Protein AF-A0AAN8YVE9-F1 (afdb_monomer_lite)

Foldseek 3Di:
DDDWPKWKWKWKDDPVDTPGIDIATPPDDDDDDQDDDPPDQSWMKMWIDIPLFFTDIDRQDGCVPPVVFADPSDWDWDQDQQGIFTQGPNDTHGDDGSPPVGPPPQDAPHKDKDADDDPVVDQDWDWDWDDDPSPFIDIDRQDTCVPCVQQADPSIWIWHQHPFAIWTRGPPDTHGDDGTDD

Structure (mmCIF, N/CA/C/O backbone):
data_AF-A0AAN8YVE9-F1
#
_entry.id   AF-A0AAN8YVE9-F1
#
loop_
_atom_site.group_PDB
_atom_site.id
_atom_site.type_symbol
_atom_site.label_atom_id
_atom_site.label_alt_id
_atom_site.label_comp_id
_atom_site.label_asym_id
_atom_site.label_entity_id
_atom_site.label_seq_id
_atom_site.pdbx_PDB_ins_code
_atom_site.Cartn_x
_atom_site.Cartn_y
_atom_site.Cartn_z
_atom_site.occupancy
_atom_site.B_iso_or_equiv
_atom_site.auth_seq_id
_atom_site.auth_comp_id
_atom_site.auth_asym_id
_atom_site.auth_atom_id
_atom_site.pdbx_PDB_model_num
ATOM 1 N N . MET A 1 1 ? -26.296 -0.123 11.808 1.00 34.31 1 MET A N 1
ATOM 2 C CA . MET A 1 1 ? -25.570 -0.237 13.091 1.00 34.31 1 MET A CA 1
ATOM 3 C C . MET A 1 1 ? -24.686 -1.473 13.010 1.00 34.31 1 MET A C 1
ATOM 5 O O . MET A 1 1 ? -25.220 -2.566 12.862 1.00 34.31 1 MET A O 1
ATOM 9 N N . GLY A 1 2 ? -23.361 -1.296 12.957 1.00 45.19 2 GLY A N 1
ATOM 10 C CA . GLY A 1 2 ? -22.403 -2.410 12.988 1.00 45.19 2 GLY A CA 1
ATOM 11 C C . GLY A 1 2 ? -22.340 -3.052 14.382 1.00 45.19 2 GLY A C 1
ATOM 12 O O . GLY A 1 2 ? -22.817 -2.438 15.337 1.00 45.19 2 GLY A O 1
ATOM 13 N N . PRO A 1 3 ? -21.806 -4.277 14.526 1.00 46.66 3 PRO A N 1
ATOM 14 C CA . PRO A 1 3 ? -21.728 -4.949 15.815 1.00 46.66 3 PRO A CA 1
ATOM 15 C C . PRO A 1 3 ? -20.802 -4.152 16.739 1.00 46.66 3 PRO A C 1
ATOM 17 O O . PRO A 1 3 ? -19.683 -3.807 16.358 1.00 46.66 3 PRO A O 1
ATOM 20 N N . LEU A 1 4 ? -21.275 -3.855 17.946 1.00 48.72 4 LEU A N 1
ATOM 21 C CA . LEU A 1 4 ? -20.457 -3.278 19.009 1.00 48.72 4 LEU A CA 1
ATOM 22 C C . LEU A 1 4 ? -19.338 -4.277 19.354 1.00 48.72 4 LEU A C 1
ATOM 24 O O . LEU A 1 4 ? -19.630 -5.442 19.616 1.00 48.72 4 LEU A O 1
ATOM 28 N N . GLY A 1 5 ? -18.078 -3.831 19.333 1.00 58.25 5 GLY A N 1
ATOM 29 C CA . GLY A 1 5 ? -16.926 -4.630 19.782 1.00 58.25 5 GLY A CA 1
ATOM 30 C C . GLY A 1 5 ? -15.963 -5.128 18.701 1.00 58.25 5 GLY A C 1
ATOM 31 O O . GLY A 1 5 ? -15.082 -5.919 19.017 1.00 58.25 5 GLY A O 1
ATOM 32 N N . VAL A 1 6 ? -16.090 -4.690 17.443 1.00 70.62 6 VAL A N 1
ATOM 33 C CA . VAL A 1 6 ? -15.031 -4.928 16.446 1.00 70.62 6 VAL A CA 1
ATOM 34 C C . VAL A 1 6 ? -13.974 -3.827 16.563 1.00 70.62 6 VAL A C 1
ATOM 36 O O . VAL A 1 6 ? -14.299 -2.641 16.454 1.00 70.62 6 VAL A O 1
ATOM 39 N N . GLU A 1 7 ? -12.728 -4.236 16.791 1.00 81.38 7 GLU A N 1
ATOM 40 C CA . GLU A 1 7 ? -11.564 -3.359 16.922 1.00 81.38 7 GLU A CA 1
ATOM 41 C C . GLU A 1 7 ? -10.756 -3.333 15.622 1.00 81.38 7 GLU A C 1
ATOM 43 O O . GLU A 1 7 ? -10.435 -4.382 15.049 1.00 81.38 7 GLU A O 1
ATOM 48 N N . LEU A 1 8 ? -10.409 -2.125 15.185 1.00 80.75 8 LEU A N 1
ATOM 49 C CA . LEU A 1 8 ? -9.471 -1.877 14.104 1.00 80.75 8 LEU A CA 1
ATOM 50 C C . LEU A 1 8 ? -8.161 -1.368 14.702 1.00 80.75 8 LEU A C 1
ATOM 52 O O . LEU A 1 8 ? -8.105 -0.266 15.248 1.00 80.75 8 LEU A O 1
ATOM 56 N N . ASN A 1 9 ? -7.108 -2.167 14.581 1.00 83.69 9 ASN A N 1
ATOM 57 C CA . ASN A 1 9 ? -5.752 -1.712 14.850 1.00 83.69 9 ASN A CA 1
ATOM 58 C C . ASN A 1 9 ? -5.291 -0.892 13.652 1.00 83.69 9 ASN A C 1
ATOM 60 O O . ASN A 1 9 ? -5.450 -1.340 12.519 1.00 83.69 9 ASN A O 1
ATOM 64 N N . VAL A 1 10 ? -4.739 0.290 13.891 1.00 86.94 10 VAL A N 1
ATOM 65 C CA . VAL A 1 10 ? -4.254 1.189 12.845 1.00 86.94 10 VAL A CA 1
ATOM 66 C C . VAL A 1 10 ? -2.895 1.729 13.247 1.00 86.94 10 VAL A C 1
ATOM 68 O O . VAL A 1 10 ? -2.747 2.279 14.333 1.00 86.94 10 VAL A O 1
ATOM 71 N N . HIS A 1 11 ? -1.908 1.629 12.363 1.00 88.94 11 HIS A N 1
ATOM 72 C CA . HIS A 1 11 ? -0.609 2.271 12.540 1.00 88.94 11 HIS A CA 1
ATOM 73 C C . HIS A 1 11 ? -0.292 3.134 11.324 1.00 88.94 11 HIS A C 1
ATOM 75 O O . HIS A 1 11 ? 0.073 2.630 10.267 1.00 88.94 11 HIS A O 1
ATOM 81 N N . CYS A 1 12 ? -0.450 4.447 11.485 1.00 86.62 12 CYS A N 1
ATOM 82 C CA . CYS A 1 12 ? -0.297 5.423 10.411 1.00 86.62 12 CYS A CA 1
ATOM 83 C C . CYS A 1 12 ? 1.042 6.157 10.469 1.00 86.62 12 CYS A C 1
ATOM 85 O O . CYS A 1 12 ? 1.468 6.616 11.533 1.00 86.62 12 CYS A O 1
ATOM 87 N N . ARG A 1 13 ? 1.677 6.311 9.306 1.00 88.25 13 ARG A N 1
ATOM 88 C CA . ARG A 1 13 ? 3.023 6.860 9.148 1.00 88.25 13 ARG A CA 1
ATOM 89 C C . ARG A 1 13 ? 3.151 7.670 7.857 1.00 88.25 13 ARG A C 1
ATOM 91 O O . ARG A 1 13 ? 2.366 7.529 6.926 1.00 88.25 13 ARG A O 1
ATOM 98 N N . 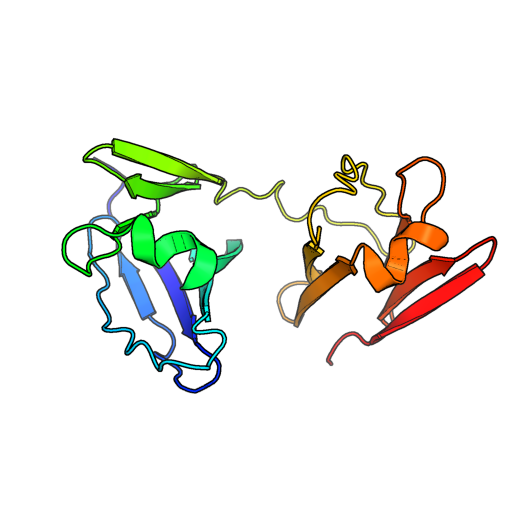SER A 1 14 ? 4.156 8.532 7.839 1.00 85.25 14 SER A N 1
ATOM 99 C CA . SER A 1 14 ? 4.687 9.225 6.663 1.00 85.25 14 SER A CA 1
ATOM 100 C C . SER A 1 14 ? 6.214 9.189 6.712 1.00 85.25 14 SER A C 1
ATOM 102 O O . SER A 1 14 ? 6.788 8.780 7.724 1.00 85.25 14 SER A O 1
ATOM 104 N N . ASP A 1 15 ? 6.872 9.704 5.673 1.00 79.56 15 ASP A N 1
ATOM 105 C CA . ASP A 1 15 ? 8.339 9.797 5.587 1.00 79.56 15 ASP A CA 1
ATOM 106 C C . ASP A 1 15 ? 8.988 10.508 6.797 1.00 79.56 15 ASP A C 1
ATOM 108 O O . ASP A 1 15 ? 10.157 10.275 7.110 1.00 79.56 15 ASP A O 1
ATOM 112 N N . HIS A 1 16 ? 8.246 11.378 7.496 1.00 79.81 16 HIS A N 1
ATOM 113 C CA . HIS A 1 16 ? 8.792 12.257 8.539 1.00 79.81 16 HIS A CA 1
ATOM 114 C C . HIS A 1 16 ? 8.073 12.175 9.888 1.00 79.81 16 HIS A C 1
ATOM 116 O O . HIS A 1 16 ? 8.524 12.785 10.860 1.00 79.81 16 HIS A O 1
ATOM 122 N N . LYS A 1 17 ? 6.947 11.458 9.974 1.00 84.44 17 LYS A N 1
ATOM 123 C CA . LYS A 1 17 ? 6.134 11.405 11.192 1.00 84.44 17 LYS A CA 1
ATOM 124 C C . LYS A 1 17 ? 5.407 10.076 11.334 1.00 84.44 17 LYS A C 1
ATOM 126 O O . LYS A 1 17 ? 4.706 9.642 10.423 1.00 84.44 17 LYS A O 1
ATOM 131 N N . ASP A 1 18 ? 5.528 9.501 12.523 1.00 88.38 18 ASP A N 1
ATOM 132 C CA . ASP A 1 18 ? 4.813 8.311 12.978 1.00 88.38 18 ASP A CA 1
ATOM 133 C C . ASP A 1 18 ? 3.738 8.729 13.999 1.00 88.38 18 ASP A C 1
ATOM 135 O O . ASP A 1 18 ? 4.021 9.506 14.915 1.00 88.38 18 ASP A O 1
ATOM 139 N N . LEU A 1 19 ? 2.494 8.274 13.819 1.00 89.75 19 LEU A N 1
ATOM 140 C CA . LEU A 1 19 ? 1.380 8.542 14.745 1.00 89.75 19 LEU A CA 1
ATOM 141 C C . LEU A 1 19 ? 1.249 7.480 15.843 1.00 89.75 19 LEU A C 1
ATOM 143 O O . LEU A 1 19 ? 0.415 7.615 16.742 1.00 89.75 19 LEU A O 1
ATOM 147 N N . GLY A 1 20 ? 2.066 6.434 15.766 1.00 88.50 20 GLY A N 1
ATOM 148 C CA . GLY A 1 20 ? 1.999 5.260 16.610 1.00 88.50 20 GLY A CA 1
ATOM 149 C C . GLY A 1 20 ? 0.797 4.363 16.297 1.00 88.50 20 GLY A C 1
ATOM 150 O O . GLY A 1 20 ? -0.070 4.708 15.484 1.00 88.50 20 GLY A O 1
ATOM 151 N N . PRO A 1 21 ? 0.742 3.191 16.946 1.00 88.25 21 PRO A N 1
ATOM 152 C CA . PRO A 1 21 ? -0.400 2.296 16.872 1.00 88.25 21 PRO A CA 1
ATOM 153 C C . PRO A 1 21 ? -1.598 2.873 17.634 1.00 88.25 21 PRO A C 1
ATOM 155 O O . PRO A 1 21 ? -1.460 3.441 18.718 1.00 88.25 21 PRO A O 1
ATOM 158 N N . GLN A 1 22 ? -2.783 2.694 17.065 1.00 89.50 22 GLN A N 1
ATOM 159 C CA . GLN A 1 22 ? -4.067 3.150 17.583 1.00 89.50 22 GLN A CA 1
ATOM 160 C C . GLN A 1 22 ? -5.082 2.009 17.492 1.00 89.50 22 GLN A C 1
ATOM 162 O O . GLN A 1 22 ? -5.035 1.206 16.561 1.00 89.50 22 GLN A O 1
ATOM 167 N N . ILE A 1 23 ? -6.022 1.957 18.436 1.00 87.31 23 ILE A N 1
ATOM 168 C CA . ILE A 1 23 ? -7.159 1.030 18.396 1.00 87.31 23 ILE A CA 1
ATOM 169 C C . ILE A 1 23 ? -8.433 1.851 18.222 1.00 87.31 23 ILE A C 1
ATOM 171 O O . ILE A 1 23 ? -8.775 2.677 19.069 1.00 87.31 23 ILE A O 1
ATOM 175 N N . ILE A 1 24 ? -9.137 1.619 17.118 1.00 86.88 24 ILE A N 1
ATOM 176 C CA . ILE A 1 24 ? -10.388 2.294 16.785 1.00 86.88 24 ILE A CA 1
ATOM 177 C C . ILE A 1 24 ? -11.525 1.293 16.953 1.00 86.88 24 ILE A C 1
ATOM 179 O O . ILE A 1 24 ? -11.576 0.262 16.284 1.00 86.88 24 ILE A O 1
ATOM 183 N N . LEU A 1 25 ? -12.455 1.604 17.849 1.00 84.75 25 LEU A N 1
ATOM 184 C CA . LEU A 1 25 ? -13.671 0.814 18.019 1.00 84.75 25 LEU A CA 1
ATOM 185 C C . LEU A 1 25 ? -14.676 1.146 16.913 1.00 84.75 25 LEU A C 1
ATOM 187 O O . LEU A 1 25 ? -14.786 2.299 16.495 1.00 84.75 25 LEU A O 1
ATOM 191 N N . SER A 1 26 ? -15.453 0.155 16.475 1.00 81.06 26 SER A N 1
ATOM 192 C CA . SER A 1 26 ? -16.549 0.367 15.522 1.00 81.06 26 SER A CA 1
ATOM 193 C C . SER A 1 26 ? -17.451 1.542 15.936 1.00 81.06 26 SER A C 1
ATOM 195 O O . SER A 1 26 ? -18.057 1.520 17.006 1.00 81.06 26 SER A O 1
ATOM 197 N N . GLY A 1 27 ? -17.588 2.532 15.048 1.00 81.19 27 GLY A N 1
ATOM 198 C CA . GLY A 1 27 ? -18.374 3.751 15.273 1.00 81.19 27 GLY A CA 1
ATOM 199 C C . GLY A 1 27 ? -17.580 4.939 15.827 1.00 81.19 27 GLY A C 1
ATOM 200 O O . GLY A 1 27 ? -18.127 6.038 15.885 1.00 81.19 27 GLY A O 1
ATOM 201 N N . ASN A 1 28 ? -16.307 4.750 16.187 1.00 85.75 28 ASN A N 1
ATOM 202 C CA . ASN A 1 28 ? -15.430 5.831 16.630 1.00 85.75 28 ASN A CA 1
ATOM 203 C C . ASN A 1 28 ? -14.649 6.450 15.465 1.00 85.75 28 ASN A C 1
ATOM 205 O O . ASN A 1 28 ? -14.442 5.836 14.419 1.00 85.75 28 ASN A O 1
ATOM 209 N N . LEU A 1 29 ? -14.185 7.680 15.688 1.00 86.88 29 LEU A N 1
ATOM 210 C CA . LEU A 1 29 ? -13.367 8.446 14.754 1.00 86.88 29 LEU A CA 1
ATOM 211 C C . LEU A 1 29 ? -11.924 8.517 15.252 1.00 86.88 29 LEU A C 1
ATOM 213 O O . LEU A 1 29 ? -11.678 8.753 16.435 1.00 86.88 29 LEU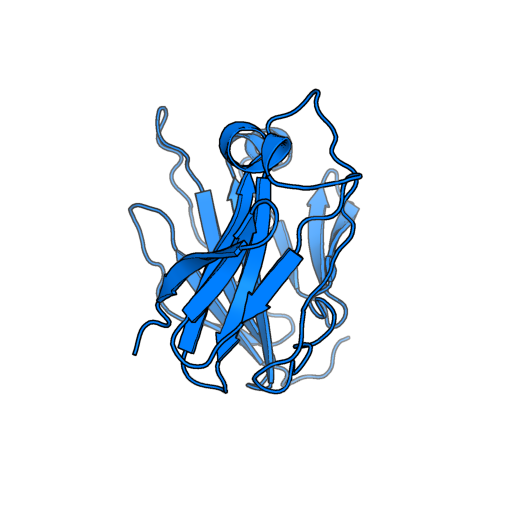 A O 1
ATOM 217 N N . PHE A 1 30 ? -10.983 8.371 14.325 1.00 87.94 30 PHE A N 1
ATOM 218 C CA . PHE A 1 30 ? -9.575 8.682 14.531 1.00 87.94 30 PHE A CA 1
ATOM 219 C C . PHE A 1 30 ? -9.185 9.817 13.593 1.00 87.94 30 PHE A C 1
ATOM 221 O O . PHE A 1 30 ? -9.333 9.702 12.377 1.00 87.94 30 PHE A O 1
ATOM 228 N N . THR A 1 31 ? -8.695 10.912 14.167 1.00 89.00 31 THR A N 1
ATOM 229 C CA . THR A 1 31 ? -8.377 12.134 13.429 1.00 89.00 31 THR A CA 1
ATOM 230 C C . THR A 1 31 ? -6.931 12.512 13.676 1.00 89.00 31 THR A C 1
ATOM 232 O O . THR A 1 31 ? -6.480 12.565 14.820 1.00 89.00 31 THR A O 1
ATOM 235 N N . TRP A 1 32 ? -6.217 12.846 12.608 1.00 85.94 32 TRP A N 1
ATOM 236 C CA . TRP A 1 32 ? -4.885 13.425 12.686 1.00 85.94 32 TRP A CA 1
ATOM 237 C C . TRP A 1 32 ? -4.740 14.569 11.689 1.00 85.94 32 TRP A C 1
ATOM 239 O O . TRP A 1 32 ? -5.454 14.649 10.691 1.00 85.94 32 TRP A O 1
ATOM 249 N N . THR A 1 33 ? -3.785 15.454 11.960 1.00 82.19 33 THR A N 1
ATOM 250 C CA . THR A 1 33 ? -3.393 16.511 11.028 1.00 82.19 33 THR A CA 1
ATOM 251 C C . THR A 1 33 ? -2.143 16.078 10.276 1.00 82.19 33 THR A C 1
ATOM 253 O O . THR A 1 33 ? -1.103 15.805 10.887 1.00 82.19 33 THR A O 1
ATOM 256 N N . ALA A 1 34 ? -2.252 16.044 8.951 1.00 72.12 34 ALA A N 1
ATOM 257 C CA . ALA A 1 34 ? -1.153 15.817 8.026 1.00 72.12 34 ALA A CA 1
ATOM 258 C C . ALA A 1 34 ? -0.643 17.175 7.506 1.00 72.12 34 ALA A C 1
ATOM 260 O O . ALA A 1 34 ? -1.282 17.760 6.631 1.00 72.12 34 ALA A O 1
ATOM 261 N N . PRO A 1 35 ? 0.468 17.725 8.034 1.00 70.94 35 PRO A N 1
ATOM 262 C CA . PRO A 1 35 ? 1.072 18.909 7.434 1.00 70.94 35 PRO A CA 1
ATOM 263 C C . PRO A 1 35 ? 1.548 18.570 6.017 1.00 70.94 35 PRO A C 1
ATOM 265 O O . PRO A 1 35 ? 2.287 17.607 5.825 1.00 70.94 35 PRO A O 1
ATOM 268 N N . VAL A 1 36 ? 1.118 19.356 5.029 1.00 67.50 36 VAL A N 1
ATOM 269 C CA . VAL A 1 36 ? 1.575 19.222 3.642 1.00 67.50 36 VAL A CA 1
ATOM 270 C C . VAL A 1 36 ? 2.804 20.100 3.447 1.00 67.50 36 VAL A C 1
ATOM 272 O O . VAL A 1 36 ? 2.714 21.327 3.504 1.00 67.50 36 VAL A O 1
ATOM 275 N N . VAL A 1 37 ? 3.955 19.483 3.195 1.00 66.19 37 VAL A N 1
ATOM 276 C CA . VAL A 1 37 ? 5.203 20.196 2.911 1.00 66.19 37 VAL A CA 1
ATOM 277 C C . VAL A 1 37 ? 5.390 20.298 1.403 1.00 66.19 37 VAL A C 1
ATOM 279 O O . VAL A 1 37 ? 5.592 19.311 0.694 1.00 66.19 37 VAL A O 1
ATOM 282 N N . VAL A 1 38 ? 5.335 21.517 0.873 1.00 53.19 38 VAL A N 1
ATOM 283 C CA . VAL A 1 38 ? 5.550 21.759 -0.558 1.00 53.19 38 VAL A CA 1
ATOM 284 C C . VAL A 1 38 ? 6.973 21.311 -0.932 1.00 53.19 38 VAL A C 1
ATOM 286 O O . VAL A 1 38 ? 7.927 21.925 -0.462 1.00 53.19 38 VAL A O 1
ATOM 289 N N . ARG A 1 39 ? 7.083 20.291 -1.810 1.00 56.59 39 ARG A N 1
ATOM 290 C CA . ARG A 1 39 ? 8.288 19.624 -2.394 1.00 56.59 39 ARG A CA 1
ATOM 291 C C . ARG A 1 39 ? 8.550 18.178 -1.950 1.00 56.59 39 ARG A C 1
ATOM 293 O O . ARG A 1 39 ? 9.408 17.537 -2.551 1.00 56.59 39 ARG A O 1
ATOM 300 N N . GLU A 1 40 ? 7.788 17.638 -1.007 1.00 64.00 40 GLU A N 1
ATOM 301 C CA . GLU A 1 40 ? 7.883 16.225 -0.608 1.00 64.00 40 GLU A CA 1
ATOM 302 C C . GLU A 1 40 ? 6.790 15.359 -1.255 1.00 64.00 40 GLU A C 1
ATOM 304 O O . GLU A 1 40 ? 5.821 15.869 -1.831 1.00 64.00 40 GLU A O 1
ATOM 309 N N . SER A 1 41 ? 6.956 14.032 -1.183 1.00 64.06 41 SER A N 1
ATOM 310 C CA . SER A 1 41 ? 5.961 13.062 -1.665 1.00 64.06 41 SER A CA 1
ATOM 311 C C . SER A 1 41 ? 4.607 13.260 -0.959 1.00 64.06 41 SER A C 1
ATOM 313 O O . SER A 1 41 ? 3.562 13.153 -1.605 1.00 64.06 41 SER A O 1
ATOM 315 N N . ASN A 1 42 ? 4.655 13.640 0.330 1.00 76.25 42 ASN A N 1
ATOM 316 C CA . ASN A 1 42 ? 3.530 13.802 1.252 1.00 76.25 42 ASN A CA 1
ATOM 317 C C . ASN A 1 42 ? 2.552 12.626 1.173 1.00 76.25 42 ASN A C 1
ATOM 319 O O . ASN A 1 42 ? 1.355 12.804 0.920 1.00 76.25 42 ASN A O 1
ATOM 323 N N . THR A 1 43 ? 3.096 11.425 1.348 1.00 83.38 43 THR A N 1
ATOM 324 C CA . THR A 1 43 ? 2.299 10.207 1.453 1.00 83.38 43 THR A CA 1
ATOM 325 C C . THR A 1 43 ? 2.130 9.842 2.918 1.00 83.38 43 THR A C 1
ATOM 327 O O . THR A 1 43 ? 3.099 9.808 3.676 1.00 83.38 43 THR A O 1
ATOM 330 N N . TRP A 1 44 ? 0.887 9.597 3.306 1.00 86.12 44 TRP A N 1
ATOM 331 C CA . TRP A 1 44 ? 0.520 9.002 4.577 1.00 86.12 44 TRP A CA 1
ATOM 332 C C . TRP A 1 44 ? -0.082 7.641 4.299 1.00 86.12 44 TRP A C 1
ATOM 334 O O . TRP A 1 44 ? -1.105 7.542 3.616 1.00 86.12 44 TRP A O 1
ATOM 344 N N . TRP A 1 45 ? 0.545 6.616 4.850 1.00 84.50 45 TRP A N 1
ATOM 345 C CA . TRP A 1 45 ? 0.089 5.243 4.758 1.00 84.50 45 TRP A CA 1
ATOM 346 C C . TRP A 1 45 ? -0.267 4.719 6.140 1.00 84.50 45 TRP A C 1
ATOM 348 O O . TRP A 1 45 ? 0.240 5.200 7.155 1.00 84.50 45 TRP A O 1
ATOM 358 N N . CYS A 1 46 ? -1.150 3.732 6.184 1.00 84.94 46 CYS A N 1
ATOM 359 C CA . CYS A 1 46 ? -1.540 3.079 7.415 1.00 84.94 46 CYS A CA 1
ATOM 360 C C . CYS A 1 46 ? -1.608 1.575 7.220 1.00 84.94 46 CYS A C 1
ATOM 362 O O . CYS A 1 46 ? -2.237 1.094 6.279 1.00 84.94 46 CYS A O 1
ATOM 364 N N . ASP A 1 47 ? -1.025 0.850 8.164 1.00 82.44 47 ASP A N 1
ATOM 365 C CA . ASP A 1 47 ? -1.246 -0.580 8.301 1.00 82.44 47 ASP A CA 1
ATOM 366 C C . ASP A 1 47 ? -2.476 -0.773 9.185 1.00 82.44 47 ASP A C 1
ATOM 368 O O . ASP A 1 47 ? -2.540 -0.235 10.295 1.00 82.44 47 ASP A O 1
ATOM 372 N N . MET A 1 48 ? -3.479 -1.487 8.682 1.00 80.44 48 MET A N 1
ATOM 373 C CA . MET A 1 48 ? -4.742 -1.692 9.388 1.00 80.44 48 MET A CA 1
ATOM 374 C C . MET A 1 48 ? -5.008 -3.172 9.605 1.00 80.44 48 MET A C 1
ATOM 376 O O . MET A 1 48 ? -4.734 -3.971 8.718 1.00 80.44 48 MET A O 1
ATOM 380 N N . THR A 1 49 ? -5.547 -3.558 10.762 1.00 76.06 49 THR A N 1
ATOM 381 C CA . THR A 1 49 ? -5.864 -4.961 11.075 1.00 76.06 49 THR A CA 1
ATOM 382 C C . THR A 1 49 ? -7.127 -5.085 11.924 1.00 76.06 49 THR A C 1
ATOM 384 O O . THR A 1 49 ? -7.194 -4.586 13.050 1.00 76.06 49 THR A O 1
ATOM 387 N N . TRP A 1 50 ? -8.120 -5.808 11.414 1.00 72.81 50 TRP A N 1
ATOM 388 C CA . TRP A 1 50 ? -9.340 -6.176 12.123 1.00 72.81 50 TRP A CA 1
ATOM 389 C C . TRP A 1 50 ? -9.098 -7.373 13.038 1.00 72.81 50 TRP A C 1
ATOM 391 O O . TRP A 1 50 ? -8.684 -8.433 12.561 1.00 72.81 50 TRP A O 1
ATOM 401 N N . ALA A 1 51 ? -9.392 -7.208 14.335 1.00 59.84 51 ALA A N 1
ATOM 402 C CA . ALA A 1 51 ? -9.500 -8.285 15.328 1.00 59.84 51 ALA A CA 1
ATOM 403 C C . ALA A 1 51 ? -8.441 -9.406 15.187 1.00 59.84 51 ALA A C 1
ATOM 405 O O . ALA A 1 51 ? -8.754 -10.588 15.315 1.00 59.84 51 ALA A O 1
ATOM 406 N N . SER A 1 52 ? -7.184 -9.029 14.912 1.00 54.25 52 SER A N 1
ATOM 407 C CA . SER A 1 52 ? -5.994 -9.889 14.755 1.00 54.25 52 SER A CA 1
ATOM 408 C C . SER A 1 52 ? -5.915 -10.859 13.556 1.00 54.25 52 SER A C 1
ATOM 410 O O . SER A 1 52 ? -4.957 -11.624 13.495 1.00 54.25 52 SER A O 1
ATOM 412 N N . ALA A 1 53 ? -6.836 -10.824 12.581 1.00 53.53 53 ALA A N 1
ATOM 413 C CA . ALA A 1 53 ? -6.869 -11.830 11.500 1.00 53.53 53 ALA A CA 1
ATOM 414 C C . ALA A 1 53 ? -6.774 -11.285 10.062 1.00 53.53 53 ALA A C 1
ATOM 416 O O . ALA A 1 53 ? -6.244 -11.971 9.188 1.00 53.53 53 ALA A O 1
ATOM 417 N N . HIS A 1 54 ? -7.269 -10.072 9.798 1.00 59.62 54 HIS A N 1
ATOM 418 C CA . HIS A 1 54 ? -7.353 -9.523 8.438 1.00 59.62 54 HIS A CA 1
ATOM 419 C C . HIS A 1 54 ? -6.878 -8.078 8.408 1.00 59.62 54 HIS A C 1
ATOM 421 O O . HIS A 1 54 ? -7.335 -7.271 9.213 1.00 59.62 54 HIS A O 1
ATOM 427 N N . GLY A 1 55 ? -5.970 -7.746 7.496 1.00 65.38 55 GLY A N 1
ATOM 428 C CA . GLY A 1 55 ? -5.382 -6.418 7.417 1.00 65.38 55 GLY A CA 1
ATOM 429 C C . GLY A 1 55 ? -4.668 -6.146 6.104 1.00 65.38 55 GLY A C 1
ATOM 430 O O . GLY A 1 55 ? -4.601 -7.021 5.246 1.00 65.38 55 GLY A O 1
ATOM 431 N N . GLY A 1 56 ? -4.137 -4.936 5.967 1.00 70.81 56 GLY A N 1
ATOM 432 C CA . GLY A 1 56 ? -3.424 -4.499 4.772 1.00 70.81 56 GLY A CA 1
ATOM 433 C C . GLY A 1 56 ? -2.760 -3.141 4.959 1.00 70.81 56 GLY A C 1
ATOM 434 O O . GLY A 1 56 ? -3.014 -2.450 5.954 1.00 70.81 56 GLY A O 1
ATOM 435 N N . HIS A 1 57 ? -1.912 -2.783 3.999 1.00 77.56 57 HIS A N 1
ATOM 436 C CA . HIS A 1 57 ? -1.318 -1.463 3.890 1.00 77.56 57 HIS A CA 1
ATOM 437 C C . HIS A 1 57 ? -2.182 -0.576 3.001 1.00 77.56 57 HIS A C 1
ATOM 439 O O . HIS A 1 57 ? -2.588 -0.961 1.904 1.00 77.56 57 HIS A O 1
ATOM 445 N N . PHE A 1 58 ? -2.446 0.643 3.454 1.00 77.75 58 PHE A N 1
ATOM 446 C CA . PHE A 1 58 ? -3.287 1.574 2.718 1.00 77.75 58 PHE A CA 1
ATOM 447 C C . PHE A 1 58 ? -2.642 2.948 2.655 1.00 77.75 58 PHE A C 1
ATOM 449 O O . PHE A 1 58 ? -2.434 3.591 3.682 1.00 77.75 58 PHE A O 1
ATOM 456 N N . ASP A 1 59 ? -2.413 3.440 1.439 1.00 82.56 59 ASP A N 1
ATOM 457 C CA . ASP A 1 59 ? -2.096 4.846 1.190 1.00 82.56 59 ASP A CA 1
ATOM 458 C C . ASP A 1 59 ? -3.334 5.702 1.485 1.00 82.56 59 ASP A C 1
ATOM 460 O O . ASP A 1 59 ? -4.172 5.938 0.606 1.00 82.56 59 ASP A O 1
ATOM 464 N N . MET A 1 60 ? 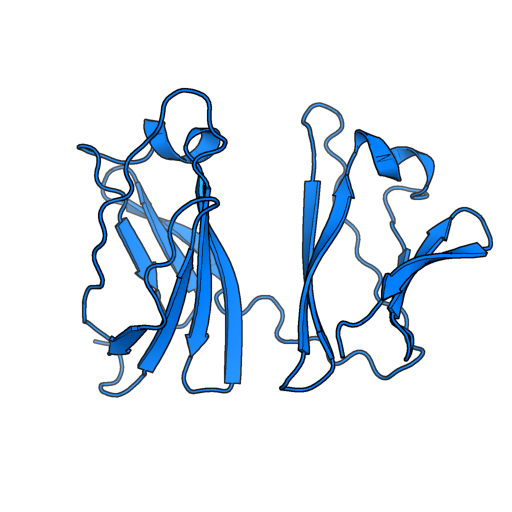-3.460 6.168 2.725 1.00 83.06 60 MET A N 1
ATOM 465 C CA . MET A 1 60 ? -4.595 6.957 3.206 1.00 83.06 60 MET A CA 1
ATOM 466 C C . MET A 1 60 ? -4.601 8.380 2.655 1.00 83.06 60 MET A C 1
ATOM 468 O O . MET A 1 60 ? -5.659 8.977 2.472 1.00 83.06 60 MET A O 1
ATOM 472 N N . PHE A 1 61 ? -3.438 8.951 2.365 1.00 82.88 61 PHE A N 1
ATOM 473 C CA . PHE A 1 61 ? -3.376 10.256 1.723 1.00 82.88 61 PHE A CA 1
ATOM 474 C C . PHE A 1 61 ? -2.123 10.383 0.875 1.00 82.88 61 PHE A C 1
ATOM 476 O O . PHE A 1 61 ? -1.014 10.257 1.376 1.00 82.88 61 PHE A O 1
ATOM 483 N N . VAL A 1 62 ? -2.304 10.680 -0.407 1.00 82.62 62 VAL A N 1
ATOM 484 C CA . VAL A 1 62 ? -1.217 11.009 -1.330 1.00 82.62 62 VAL A CA 1
ATOM 485 C C . VAL A 1 62 ? -1.531 12.378 -1.903 1.00 82.62 62 VAL A C 1
ATOM 487 O O . VAL A 1 62 ? -2.494 12.511 -2.655 1.00 82.62 62 VAL A O 1
ATOM 490 N N . VAL A 1 63 ? -0.718 13.402 -1.624 1.00 78.44 63 VAL A N 1
ATOM 491 C CA . VAL A 1 63 ? -1.011 14.787 -2.061 1.00 78.44 63 VAL A CA 1
ATOM 492 C C . VAL A 1 63 ? -1.333 14.885 -3.553 1.00 78.44 63 VAL A C 1
ATOM 494 O O . VAL A 1 63 ? -2.304 15.530 -3.936 1.00 78.44 63 VAL A O 1
ATOM 497 N N . LYS A 1 64 ? -0.574 14.193 -4.412 1.00 76.38 64 LYS A N 1
ATOM 498 C CA . LYS A 1 64 ? -0.812 14.201 -5.869 1.00 76.38 64 LYS A CA 1
ATOM 499 C C . LYS A 1 64 ? -2.152 13.579 -6.282 1.00 76.38 64 LYS A C 1
ATOM 501 O O . LYS A 1 64 ? -2.646 13.897 -7.359 1.00 76.38 64 LYS A O 1
ATOM 506 N N . ARG A 1 65 ? -2.693 12.666 -5.473 1.00 79.38 65 ARG A N 1
ATOM 507 C CA . ARG A 1 65 ? -3.948 11.941 -5.718 1.00 79.38 65 ARG A CA 1
ATOM 508 C C . ARG A 1 65 ? -5.137 12.650 -5.072 1.00 79.38 65 ARG A C 1
ATOM 510 O O . ARG A 1 65 ? -6.181 12.761 -5.703 1.00 79.38 65 ARG A O 1
ATOM 517 N N . ASP A 1 66 ? -4.975 13.122 -3.836 1.00 79.88 66 ASP A N 1
ATOM 518 C CA . ASP A 1 66 ? -6.096 13.453 -2.953 1.00 79.88 66 ASP A CA 1
ATOM 519 C C . ASP A 1 66 ? -6.219 14.930 -2.600 1.00 79.88 66 ASP A C 1
ATOM 521 O O . ASP A 1 66 ? -7.288 15.335 -2.156 1.00 79.88 66 ASP A O 1
ATOM 525 N N . ALA A 1 67 ? -5.204 15.770 -2.838 1.00 77.94 67 ALA A N 1
ATOM 526 C CA . ALA A 1 67 ? -5.293 17.193 -2.486 1.00 77.94 67 ALA A CA 1
ATOM 527 C C . ALA A 1 67 ? -6.472 17.914 -3.168 1.00 77.94 67 ALA A C 1
ATOM 529 O O . ALA A 1 67 ? -7.001 18.873 -2.624 1.00 77.94 67 ALA A O 1
ATOM 530 N N . GLN A 1 68 ? -6.902 17.438 -4.342 1.00 78.75 68 GLN A N 1
ATOM 531 C CA . GLN A 1 68 ? -8.080 17.951 -5.057 1.00 78.75 68 GLN A CA 1
ATOM 532 C C . GLN A 1 68 ? -9.381 17.209 -4.714 1.00 78.75 68 GLN A C 1
ATOM 534 O O . GLN A 1 68 ? -10.449 17.596 -5.177 1.00 78.75 68 GLN A O 1
ATOM 539 N N . ARG A 1 69 ? -9.288 16.107 -3.965 1.00 78.81 69 ARG A N 1
ATOM 540 C CA . ARG A 1 69 ? -10.420 15.255 -3.586 1.00 78.81 69 ARG A CA 1
ATOM 541 C C . ARG A 1 69 ? -10.932 15.551 -2.184 1.00 78.81 69 ARG A C 1
ATOM 543 O O . ARG A 1 69 ? -12.090 15.277 -1.897 1.00 78.81 69 ARG A O 1
ATOM 550 N N . CYS A 1 70 ? -10.072 16.081 -1.323 1.00 79.81 70 CYS A N 1
ATOM 551 C CA . CYS A 1 70 ? -10.434 16.441 0.036 1.00 79.81 70 CYS A CA 1
ATOM 552 C C . CYS A 1 70 ? -11.181 17.778 0.048 1.00 79.81 70 CYS A C 1
ATOM 554 O O . CYS A 1 70 ? -10.710 18.767 -0.515 1.00 79.81 70 CYS A O 1
ATOM 556 N N . SER A 1 71 ? -12.347 17.797 0.689 1.00 72.31 71 SER A N 1
ATOM 557 C CA . SER A 1 71 ? -13.151 19.008 0.856 1.00 72.31 71 SER A CA 1
ATOM 558 C C . SER A 1 71 ? -12.675 19.773 2.088 1.00 72.31 71 SER A C 1
ATOM 560 O O . SER A 1 71 ? -12.407 19.161 3.119 1.00 72.31 71 SER A O 1
ATOM 562 N N . GLU A 1 72 ? -12.553 21.099 1.991 1.00 72.94 72 GLU A N 1
ATOM 563 C CA . GLU A 1 72 ? -12.169 21.971 3.117 1.00 72.94 72 GLU A CA 1
ATOM 564 C C . GLU A 1 72 ? -10.898 21.515 3.866 1.00 72.94 72 GLU A C 1
ATOM 566 O O . GLU A 1 72 ? -10.839 21.571 5.093 1.00 72.94 72 GLU A O 1
ATOM 571 N N . GLU A 1 73 ? -9.892 21.009 3.140 1.00 75.75 73 GLU A N 1
ATOM 572 C CA . GLU A 1 73 ? -8.642 20.468 3.714 1.00 75.75 73 GLU A CA 1
ATOM 573 C C . GLU A 1 73 ? -8.840 19.234 4.621 1.00 75.75 73 GLU A C 1
ATOM 575 O O . GLU A 1 73 ? -7.920 18.805 5.320 1.00 75.75 73 GLU A O 1
ATOM 580 N N . ARG A 1 74 ? -10.028 18.618 4.591 1.00 82.00 74 ARG A N 1
ATOM 581 C CA . ARG A 1 74 ? -10.367 17.405 5.338 1.00 82.00 74 ARG A CA 1
ATOM 582 C C . ARG A 1 74 ? -10.567 16.230 4.392 1.00 82.00 74 ARG A C 1
ATOM 584 O O . ARG A 1 74 ? -11.400 16.245 3.489 1.00 82.00 74 ARG A O 1
ATOM 591 N N . CYS A 1 75 ? -9.804 15.177 4.639 1.00 85.50 75 CYS A N 1
ATOM 592 C CA . CYS A 1 75 ? -9.949 13.897 3.965 1.00 85.50 75 CYS A CA 1
ATOM 593 C C . CYS A 1 75 ? -10.646 12.937 4.927 1.00 85.50 75 CYS A C 1
ATOM 595 O O . CYS A 1 75 ? -10.167 12.744 6.045 1.00 85.50 75 CYS A O 1
ATOM 597 N N . ILE A 1 76 ? -11.767 12.347 4.514 1.00 88.00 76 ILE A N 1
ATOM 598 C CA . ILE A 1 76 ? -12.535 11.436 5.366 1.00 88.00 76 ILE A CA 1
ATOM 599 C C . ILE A 1 76 ? -12.508 10.048 4.740 1.00 88.00 76 ILE A C 1
ATOM 601 O O . ILE A 1 76 ? -12.838 9.867 3.568 1.00 88.00 76 ILE A O 1
ATOM 605 N N . TRP A 1 77 ? -12.132 9.074 5.559 1.00 87.06 77 TRP A N 1
ATOM 606 C CA . TRP A 1 77 ? -12.164 7.662 5.225 1.00 87.06 77 TRP A CA 1
ATOM 607 C C . TRP A 1 77 ? -13.079 6.938 6.199 1.00 87.06 77 TRP A C 1
ATOM 609 O O . TRP A 1 77 ? -13.080 7.230 7.394 1.00 87.06 77 TRP A O 1
ATOM 619 N N . GLU A 1 78 ? -13.842 5.981 5.691 1.00 85.00 78 GLU A N 1
ATOM 620 C CA . GLU A 1 78 ? -14.688 5.111 6.492 1.00 85.00 78 GLU A CA 1
ATOM 621 C C . GLU A 1 78 ? -14.257 3.662 6.279 1.00 85.00 78 GLU A C 1
ATOM 623 O O . GLU A 1 78 ? -14.337 3.128 5.171 1.00 85.00 78 GLU A O 1
ATOM 628 N N . ALA A 1 79 ? -13.795 3.033 7.357 1.00 79.00 79 ALA A N 1
ATOM 629 C CA . ALA A 1 79 ? -13.525 1.607 7.385 1.00 79.00 79 ALA A CA 1
ATOM 630 C C . ALA A 1 79 ? -14.825 0.860 7.694 1.00 79.00 79 ALA A C 1
ATOM 632 O O . ALA A 1 79 ? -15.420 1.015 8.763 1.00 79.00 79 ALA A O 1
ATOM 633 N N . ARG A 1 80 ? -15.262 0.041 6.744 1.00 76.19 80 ARG A N 1
ATOM 634 C CA . ARG A 1 80 ? -16.397 -0.870 6.874 1.00 76.19 80 ARG A CA 1
ATOM 635 C C . ARG A 1 80 ? -15.897 -2.311 6.834 1.00 76.19 80 ARG A C 1
ATOM 637 O O . ARG A 1 80 ? -14.730 -2.574 6.560 1.00 76.19 80 ARG A O 1
ATOM 644 N N . ARG A 1 81 ? -16.791 -3.260 7.121 1.00 68.00 81 ARG A N 1
ATOM 645 C CA . ARG A 1 81 ? -16.454 -4.695 7.120 1.00 68.00 81 ARG A CA 1
ATOM 646 C C . ARG A 1 81 ? -15.952 -5.185 5.761 1.00 68.00 81 ARG A C 1
ATOM 648 O O . ARG A 1 81 ? -15.077 -6.032 5.712 1.00 68.00 81 ARG A O 1
ATOM 655 N N . ASP A 1 82 ? -16.526 -4.656 4.692 1.00 63.94 82 ASP A N 1
ATOM 656 C CA . ASP A 1 82 ? -16.239 -5.001 3.304 1.00 63.94 82 ASP A CA 1
ATOM 657 C C . ASP A 1 82 ? -15.112 -4.155 2.696 1.00 63.94 82 ASP A C 1
ATOM 659 O O . ASP A 1 82 ? -14.474 -4.583 1.738 1.00 63.94 82 ASP A O 1
ATOM 663 N N . GLY A 1 83 ? -14.811 -2.982 3.259 1.00 69.50 83 GLY A N 1
ATOM 664 C CA . GLY A 1 83 ? -13.626 -2.232 2.867 1.00 69.50 83 GLY A CA 1
ATOM 665 C C . GLY A 1 83 ? -13.546 -0.782 3.278 1.00 69.50 83 GLY A C 1
ATOM 666 O O . GLY A 1 83 ? -14.296 -0.305 4.128 1.00 69.50 83 GLY A O 1
ATOM 667 N N . LEU A 1 84 ? -12.580 -0.098 2.672 1.00 76.12 84 LEU A N 1
ATOM 668 C CA . LEU A 1 84 ? -12.303 1.311 2.886 1.00 76.12 84 LEU A CA 1
ATOM 669 C C . LEU A 1 84 ? -13.015 2.155 1.838 1.00 76.12 84 LEU A C 1
ATOM 671 O O . LEU A 1 84 ? -12.884 1.969 0.624 1.00 76.12 84 LEU A O 1
ATOM 675 N N . TYR A 1 85 ? -13.745 3.136 2.340 1.00 82.25 85 TYR A N 1
ATOM 676 C CA . TYR A 1 85 ? -14.495 4.092 1.552 1.00 82.25 85 TYR A CA 1
ATOM 677 C C . TYR A 1 85 ? -13.899 5.477 1.753 1.00 82.25 85 TYR A C 1
ATOM 679 O O . TYR A 1 85 ? -13.639 5.887 2.881 1.00 82.25 85 TYR A O 1
ATOM 687 N N . PHE A 1 86 ? -13.712 6.215 0.666 1.00 85.06 86 PHE A N 1
ATOM 688 C CA . PHE A 1 86 ? -13.280 7.607 0.712 1.00 85.06 86 PHE A CA 1
ATOM 689 C C . PHE A 1 86 ? -14.480 8.519 0.489 1.00 85.06 86 PHE A C 1
ATOM 691 O O . PHE A 1 86 ? -15.235 8.314 -0.466 1.00 85.06 86 PHE A O 1
ATOM 698 N N . ALA A 1 87 ? -14.649 9.519 1.350 1.00 86.12 87 ALA A N 1
ATOM 699 C CA . ALA A 1 87 ? -15.679 10.529 1.169 1.00 86.12 87 ALA A CA 1
ATOM 700 C C . ALA A 1 87 ? -15.235 11.540 0.104 1.00 86.12 87 ALA A C 1
ATOM 702 O O . ALA A 1 87 ? -14.217 12.215 0.256 1.00 86.12 87 ALA A O 1
ATOM 703 N N . TYR A 1 88 ? -16.005 11.645 -0.971 1.00 80.44 88 TYR A N 1
ATOM 704 C CA . TYR A 1 88 ? -15.792 12.573 -2.072 1.00 80.44 88 TYR A CA 1
ATOM 705 C C . TYR A 1 88 ? -17.139 13.159 -2.490 1.00 80.44 88 TYR A C 1
ATOM 707 O O . TYR A 1 88 ? -18.031 12.396 -2.849 1.00 80.44 88 TYR A O 1
ATOM 715 N N . ASP A 1 89 ? -17.274 14.487 -2.440 1.00 77.38 89 ASP A N 1
ATOM 716 C CA . ASP A 1 89 ? -18.488 15.210 -2.865 1.00 77.38 89 ASP A CA 1
ATOM 717 C C . ASP A 1 89 ? -19.778 14.641 -2.228 1.00 77.38 89 ASP A C 1
ATOM 719 O O . ASP A 1 89 ? -20.714 14.231 -2.911 1.00 77.38 89 ASP A O 1
ATOM 723 N N . ASP A 1 90 ? -19.768 14.504 -0.895 1.00 74.31 90 ASP A N 1
ATOM 724 C CA . ASP A 1 90 ? -20.836 13.902 -0.074 1.00 74.31 90 ASP A CA 1
ATOM 725 C C . ASP A 1 90 ? -21.190 12.433 -0.394 1.00 74.31 90 ASP A C 1
ATOM 727 O O . ASP A 1 90 ? -22.188 11.896 0.094 1.00 74.31 90 ASP A O 1
ATOM 731 N N . GLN A 1 91 ? -20.351 11.734 -1.164 1.00 81.06 91 GLN A N 1
ATOM 732 C CA . GLN A 1 91 ? -20.501 10.311 -1.471 1.00 81.06 91 GLN A CA 1
ATOM 733 C C . GLN A 1 91 ? -19.356 9.476 -0.900 1.00 81.06 91 GLN A C 1
ATOM 735 O O . GLN A 1 91 ? -18.198 9.884 -0.895 1.00 81.06 91 GLN A O 1
ATOM 740 N N . TYR A 1 92 ? -19.665 8.250 -0.478 1.00 82.25 92 TYR A N 1
ATOM 741 C CA . TYR A 1 92 ? -18.663 7.268 -0.066 1.00 82.25 92 TYR A CA 1
ATOM 742 C C . TYR A 1 92 ? -18.286 6.382 -1.248 1.00 82.25 92 TYR A C 1
ATOM 744 O O . TYR A 1 92 ? -19.035 5.483 -1.634 1.00 82.25 92 TYR A O 1
ATOM 752 N N . VAL A 1 93 ? -17.107 6.627 -1.812 1.00 80.19 93 VAL A N 1
ATOM 753 C CA . VAL A 1 93 ? -16.577 5.869 -2.945 1.00 80.19 93 VAL A CA 1
ATOM 754 C C . VAL A 1 93 ? -15.691 4.749 -2.421 1.00 80.19 93 VAL A C 1
ATOM 756 O O . VAL A 1 93 ? -14.646 5.015 -1.825 1.00 80.19 93 VAL A O 1
ATOM 759 N N . PHE A 1 94 ? -16.087 3.502 -2.676 1.00 68.44 94 PHE A N 1
ATOM 760 C CA . PHE A 1 94 ? -15.281 2.319 -2.374 1.00 68.44 94 PHE A CA 1
ATOM 761 C C . PHE A 1 94 ? -13.898 2.441 -3.028 1.00 68.44 94 PHE A C 1
ATOM 763 O O . PHE A 1 94 ? -13.802 2.603 -4.245 1.00 68.44 94 PHE A O 1
ATOM 770 N N . GLN A 1 95 ? -12.834 2.432 -2.224 1.00 67.12 95 GLN A N 1
ATOM 771 C CA . GLN A 1 95 ? -11.458 2.562 -2.716 1.00 67.12 95 GLN A CA 1
ATOM 772 C C . GLN A 1 95 ? -10.758 1.215 -2.777 1.00 67.12 95 GLN A C 1
ATOM 774 O O . GLN A 1 95 ? -10.046 0.933 -3.739 1.00 67.12 95 GLN A O 1
ATOM 779 N N . SER A 1 96 ? -10.970 0.391 -1.760 1.00 55.41 96 SER A N 1
ATOM 780 C CA . SER A 1 96 ? -10.365 -0.926 -1.668 1.00 55.41 96 SER A CA 1
ATOM 781 C C . SER A 1 96 ? -11.201 -1.818 -0.759 1.00 55.41 96 SER A C 1
ATOM 783 O O . SER A 1 96 ? -11.743 -1.339 0.244 1.00 55.41 96 SER A O 1
ATOM 785 N N . PRO A 1 97 ? -11.312 -3.116 -1.070 1.00 47.16 97 PRO A N 1
ATOM 786 C CA . PRO A 1 97 ? -11.783 -4.071 -0.086 1.00 47.16 97 PRO A CA 1
ATOM 787 C C . PRO A 1 97 ? -10.805 -4.100 1.097 1.00 47.16 97 PRO A C 1
ATOM 789 O O . PRO A 1 97 ? -9.594 -4.025 0.920 1.00 47.16 97 PRO A O 1
ATOM 792 N N . CYS A 1 98 ? -11.324 -4.217 2.319 1.00 44.03 98 CYS A N 1
ATOM 793 C CA . CYS A 1 98 ? -10.498 -4.608 3.473 1.00 44.03 98 CYS A CA 1
ATOM 794 C C . CYS A 1 98 ? -10.145 -6.100 3.369 1.00 44.03 98 CYS A C 1
ATOM 796 O O . CYS A 1 98 ? -9.206 -6.566 4.006 1.00 44.03 98 CYS A O 1
ATOM 798 N N . GLU A 1 99 ? -10.904 -6.829 2.549 1.00 38.16 99 GLU A N 1
ATOM 799 C CA . GLU A 1 99 ? -10.642 -8.182 2.080 1.00 38.16 99 GLU A CA 1
ATOM 800 C C . GLU A 1 99 ? -9.873 -8.134 0.748 1.00 38.16 99 GLU A C 1
ATOM 802 O O . GLU A 1 99 ? -10.402 -8.484 -0.307 1.00 38.16 99 GLU A O 1
ATOM 807 N N . ASP A 1 100 ? -8.620 -7.681 0.749 1.00 37.38 100 ASP A N 1
ATOM 808 C CA . ASP A 1 100 ? -7.751 -7.930 -0.405 1.00 37.38 100 ASP A CA 1
ATOM 809 C C . ASP A 1 100 ? -7.487 -9.443 -0.486 1.00 37.38 100 ASP A C 1
ATOM 811 O O . ASP A 1 100 ? -6.692 -9.980 0.277 1.00 37.38 100 ASP A O 1
ATOM 815 N N . LEU A 1 101 ? -8.250 -10.142 -1.344 1.00 37.97 101 LEU A N 1
ATOM 816 C CA . LEU A 1 101 ? -8.183 -11.572 -1.725 1.00 37.97 101 LEU A CA 1
ATOM 817 C C . LEU A 1 101 ? -8.115 -12.625 -0.597 1.00 37.97 101 LEU A C 1
ATOM 819 O O . LEU A 1 101 ? -8.029 -13.824 -0.879 1.00 37.97 101 LEU A O 1
ATOM 823 N N . GLY A 1 102 ? -8.150 -12.201 0.665 1.00 38.75 102 GLY A N 1
ATOM 824 C CA . GLY A 1 102 ? -7.517 -12.948 1.741 1.00 38.75 102 GLY A CA 1
ATOM 825 C C . GLY A 1 102 ? -6.008 -13.129 1.488 1.00 38.75 102 GLY A C 1
ATOM 826 O O . GLY A 1 102 ? -5.532 -13.062 0.351 1.00 38.75 102 GLY A O 1
ATOM 827 N N . PRO A 1 103 ? -5.207 -13.418 2.524 1.00 48.91 103 PRO A N 1
ATOM 828 C CA . PRO A 1 103 ? -3.881 -13.966 2.290 1.00 48.91 103 PRO A CA 1
ATOM 829 C C . PRO A 1 103 ? -4.035 -15.230 1.438 1.00 48.91 103 PRO A C 1
ATOM 831 O O . PRO A 1 103 ? -4.539 -16.252 1.910 1.00 48.91 103 PRO A O 1
ATOM 834 N N . GLN A 1 104 ? -3.608 -15.186 0.175 1.00 51.03 104 GLN A N 1
ATOM 835 C CA . GLN A 1 104 ? -3.358 -16.425 -0.540 1.00 51.03 104 GLN A CA 1
ATOM 836 C C . GLN A 1 104 ? -2.166 -17.073 0.150 1.00 51.03 104 GLN A C 1
ATOM 838 O O . GLN A 1 104 ? -1.025 -16.641 -0.011 1.00 51.03 104 GLN A O 1
ATOM 843 N N . ILE A 1 105 ? -2.439 -18.089 0.968 1.00 53.69 105 ILE A N 1
ATOM 844 C CA . ILE A 1 105 ? -1.390 -18.924 1.538 1.00 53.69 105 ILE A CA 1
ATOM 845 C C . ILE A 1 105 ? -0.800 -19.702 0.368 1.00 53.69 105 ILE A C 1
ATOM 847 O O . ILE A 1 105 ? -1.345 -20.719 -0.051 1.00 53.69 105 ILE A O 1
ATOM 851 N N . ILE A 1 106 ? 0.293 -19.190 -0.188 1.00 57.50 106 ILE A N 1
ATOM 852 C CA . ILE A 1 106 ? 1.075 -19.871 -1.212 1.00 57.50 106 ILE A CA 1
ATOM 853 C C . ILE A 1 106 ? 1.997 -20.829 -0.457 1.00 57.50 106 ILE A C 1
ATOM 855 O O . ILE A 1 106 ? 2.906 -20.368 0.239 1.00 57.50 106 ILE A O 1
ATOM 859 N N . PRO A 1 107 ? 1.798 -22.158 -0.537 1.00 57.44 107 PRO A N 1
ATOM 860 C CA . PRO A 1 107 ? 2.721 -23.076 0.111 1.00 57.44 107 PRO A CA 1
ATOM 861 C C . PRO A 1 107 ? 4.112 -22.896 -0.506 1.00 57.44 107 PRO A C 1
ATOM 863 O O . PRO A 1 107 ? 4.228 -22.698 -1.717 1.00 57.44 107 PRO A O 1
ATOM 866 N N . SER A 1 108 ? 5.162 -22.967 0.315 1.00 55.72 108 SER A N 1
ATOM 867 C CA . SER A 1 108 ? 6.545 -22.765 -0.135 1.00 55.72 108 SER A CA 1
ATOM 868 C C . SER A 1 108 ? 6.864 -23.605 -1.381 1.00 55.72 108 SER A C 1
ATOM 870 O O . SER A 1 108 ? 6.614 -24.810 -1.394 1.00 55.72 108 SER A O 1
ATOM 872 N N . GLY A 1 109 ? 7.408 -22.960 -2.421 1.00 57.81 109 GLY A N 1
ATOM 873 C CA . GLY A 1 109 ? 7.710 -23.594 -3.711 1.00 57.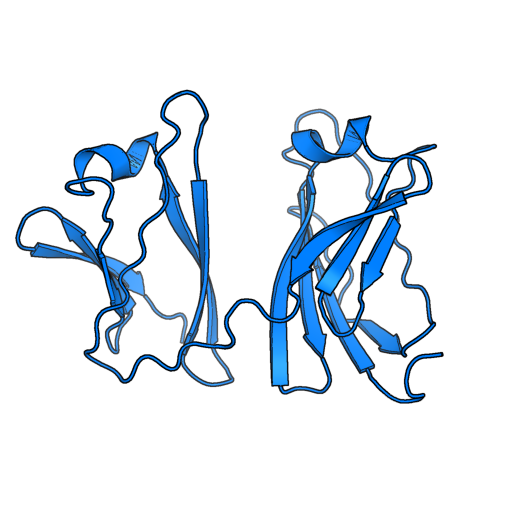81 109 GLY A CA 1
ATOM 874 C C . GLY A 1 109 ? 6.587 -23.522 -4.754 1.00 57.81 109 GLY A C 1
ATOM 875 O O . GLY A 1 109 ? 6.757 -24.052 -5.848 1.00 57.81 109 GLY A O 1
ATOM 876 N N . ASN A 1 110 ? 5.457 -22.874 -4.450 1.00 62.53 110 ASN A N 1
ATOM 877 C CA . ASN A 1 110 ? 4.419 -22.572 -5.437 1.00 62.53 110 ASN A CA 1
ATOM 878 C C . ASN A 1 110 ? 4.597 -21.180 -6.056 1.00 62.53 110 ASN A C 1
ATOM 880 O O . ASN A 1 110 ? 5.184 -20.274 -5.464 1.00 62.53 110 ASN A O 1
ATOM 884 N N . LEU A 1 111 ? 4.061 -21.019 -7.266 1.00 63.84 111 LEU A N 1
ATOM 885 C CA . LEU A 1 111 ? 4.140 -19.786 -8.044 1.00 63.84 111 LEU A CA 1
ATOM 886 C C . LEU A 1 111 ? 2.905 -18.918 -7.815 1.00 63.84 111 LEU A C 1
ATOM 888 O O . LEU A 1 111 ? 1.777 -19.404 -7.909 1.00 63.84 111 LEU A O 1
ATOM 892 N N . LEU A 1 112 ? 3.122 -17.617 -7.613 1.00 65.56 112 LEU A N 1
ATOM 893 C CA . LEU A 1 112 ? 2.066 -16.618 -7.715 1.00 65.56 112 LEU A CA 1
ATOM 894 C C . LEU A 1 112 ? 2.137 -15.979 -9.097 1.00 65.56 112 LEU A C 1
ATOM 896 O O . LEU A 1 112 ? 3.158 -15.419 -9.497 1.00 65.56 112 LEU A O 1
ATOM 900 N N . THR A 1 113 ? 1.036 -16.063 -9.836 1.00 62.50 113 THR A N 1
ATOM 901 C CA . THR A 1 113 ? 0.903 -15.402 -11.135 1.00 62.50 113 THR A CA 1
ATOM 902 C C . THR A 1 113 ? -0.273 -14.450 -11.076 1.00 62.50 113 THR A C 1
ATOM 904 O O . THR A 1 113 ? -1.392 -14.876 -10.799 1.00 62.50 113 THR A O 1
ATOM 907 N N . TRP A 1 114 ? -0.048 -13.182 -11.405 1.00 60.28 114 TRP A N 1
ATOM 908 C CA . TRP A 1 114 ? -1.141 -12.261 -11.694 1.00 60.28 114 TRP A CA 1
ATOM 909 C C . TRP A 1 114 ? -1.030 -11.726 -13.114 1.00 60.28 114 TRP A C 1
ATOM 911 O O . TRP A 1 114 ? 0.044 -11.641 -13.715 1.00 60.28 114 TRP A O 1
ATOM 921 N N . LYS A 1 115 ? -2.183 -11.327 -13.642 1.00 56.66 115 LYS A N 1
ATOM 922 C CA . LYS A 1 115 ? -2.295 -10.561 -14.877 1.00 56.66 115 LYS A CA 1
ATOM 923 C C . LYS A 1 115 ? -2.817 -9.190 -14.506 1.00 56.66 115 LYS A C 1
ATOM 925 O O . LYS A 1 115 ? -3.907 -9.079 -13.955 1.00 56.66 115 LYS A O 1
ATOM 930 N N . ALA A 1 116 ? -2.037 -8.160 -14.797 1.00 56.09 116 ALA A N 1
ATOM 931 C CA . ALA A 1 116 ? -2.470 -6.786 -14.621 1.00 56.09 116 ALA A CA 1
ATOM 932 C C . ALA A 1 116 ? -2.370 -6.079 -15.976 1.00 56.09 116 ALA A C 1
ATOM 934 O O . ALA A 1 116 ? -1.305 -6.133 -16.589 1.00 56.09 116 ALA A O 1
ATOM 935 N N . PRO A 1 117 ? -3.429 -5.397 -16.446 1.00 54.44 117 PRO A N 1
ATOM 936 C CA . PRO A 1 117 ? -3.352 -4.642 -17.688 1.00 54.44 117 PRO A CA 1
ATOM 937 C C . PRO A 1 117 ? -2.275 -3.555 -17.565 1.00 54.44 117 PRO A C 1
ATOM 939 O O . PRO A 1 117 ? -2.315 -2.713 -16.654 1.00 54.44 117 PRO A O 1
ATOM 942 N N . ILE A 1 118 ? -1.293 -3.590 -18.472 1.00 57.12 118 ILE A N 1
ATOM 943 C CA . ILE A 1 118 ? -0.180 -2.637 -18.502 1.00 57.12 118 ILE A CA 1
ATOM 944 C C . ILE A 1 118 ? -0.640 -1.387 -19.255 1.00 57.12 118 ILE A C 1
ATOM 946 O O . ILE A 1 118 ? -0.617 -1.317 -20.482 1.00 57.12 118 ILE A O 1
ATOM 950 N N . VAL A 1 119 ? -1.046 -0.353 -18.518 1.00 57.97 119 VAL A N 1
ATOM 951 C CA . VAL A 1 119 ? -1.411 0.938 -19.118 1.00 57.97 119 VAL A CA 1
ATOM 952 C C . VAL A 1 119 ? -0.140 1.759 -19.352 1.00 57.97 119 VAL A C 1
ATOM 954 O O . VAL A 1 119 ? 0.252 2.591 -18.536 1.00 57.97 119 VAL A O 1
ATOM 957 N N . ALA A 1 120 ? 0.510 1.538 -20.497 1.00 51.59 120 ALA A N 1
ATOM 958 C CA . ALA A 1 120 ? 1.813 2.120 -20.854 1.00 51.59 120 ALA A CA 1
ATOM 959 C C . ALA A 1 120 ? 1.871 3.667 -20.874 1.00 51.59 120 ALA A C 1
ATOM 961 O O . ALA A 1 120 ? 2.956 4.243 -20.877 1.00 51.59 120 ALA A O 1
ATOM 962 N N . ARG A 1 121 ? 0.724 4.364 -20.874 1.00 48.84 121 ARG A N 1
ATOM 963 C CA . ARG A 1 121 ? 0.656 5.841 -20.903 1.00 48.84 121 ARG A CA 1
ATOM 964 C C . ARG A 1 121 ? 0.803 6.513 -19.533 1.00 48.84 121 ARG A C 1
ATOM 966 O O . ARG A 1 121 ? 0.921 7.733 -19.480 1.00 48.84 121 ARG A O 1
ATOM 973 N N . LYS A 1 122 ? 0.797 5.756 -18.433 1.00 50.34 122 LYS A N 1
ATOM 974 C CA . LYS A 1 122 ? 1.025 6.275 -17.075 1.00 50.34 122 LYS A CA 1
ATOM 975 C C . LYS A 1 122 ? 2.159 5.497 -16.414 1.00 50.34 122 LYS A C 1
ATOM 977 O O . LYS A 1 122 ? 2.368 4.325 -16.726 1.00 50.34 122 LYS A O 1
ATOM 982 N N . SER A 1 123 ? 2.888 6.143 -15.501 1.00 58.25 123 SER A N 1
ATOM 983 C CA . SER A 1 123 ? 3.816 5.477 -14.581 1.00 58.25 123 SER A CA 1
ATOM 984 C C . SER A 1 123 ? 3.030 4.468 -13.743 1.00 58.25 123 SER A C 1
ATOM 986 O O . SER A 1 123 ? 2.477 4.812 -12.702 1.00 58.25 123 SER A O 1
ATOM 988 N N . THR A 1 124 ? 2.894 3.252 -14.262 1.00 60.12 124 THR A N 1
ATOM 989 C CA . THR A 1 124 ? 2.138 2.191 -13.609 1.00 60.12 124 THR A CA 1
ATOM 990 C C . THR A 1 124 ? 3.089 1.470 -12.674 1.00 60.12 124 THR A C 1
ATOM 992 O O . THR A 1 124 ? 4.015 0.796 -13.135 1.00 60.12 124 THR A O 1
ATOM 995 N N . THR A 1 125 ? 2.851 1.643 -11.379 1.00 64.50 125 THR A N 1
ATOM 996 C CA . THR A 1 125 ? 3.425 0.808 -10.329 1.00 64.50 125 THR A CA 1
ATOM 997 C C . THR A 1 125 ? 2.335 -0.128 -9.819 1.00 64.50 125 THR A C 1
ATOM 999 O O . THR A 1 125 ? 1.181 0.283 -9.660 1.00 64.50 125 THR A O 1
ATOM 1002 N N . ARG A 1 126 ? 2.678 -1.399 -9.629 1.00 68.19 126 ARG A N 1
ATOM 1003 C CA . ARG A 1 126 ? 1.875 -2.369 -8.884 1.00 68.19 126 ARG A CA 1
ATOM 1004 C C . ARG A 1 126 ? 2.706 -2.830 -7.707 1.00 68.19 126 ARG A C 1
ATOM 1006 O O . ARG A 1 126 ? 3.900 -3.075 -7.869 1.00 68.19 126 ARG A O 1
ATOM 1013 N N . TRP A 1 127 ? 2.052 -2.977 -6.575 1.00 63.97 127 TRP A N 1
ATOM 1014 C CA . TRP A 1 127 ? 2.659 -3.419 -5.340 1.00 63.97 127 TRP A CA 1
ATOM 1015 C C . TRP A 1 127 ? 1.808 -4.524 -4.725 1.00 63.97 127 TRP A C 1
ATOM 1017 O O . TRP A 1 127 ? 0.625 -4.661 -5.047 1.00 63.97 127 TRP A O 1
ATOM 1027 N N . CYS A 1 128 ? 2.440 -5.331 -3.886 1.00 60.72 128 CYS A N 1
ATOM 1028 C CA . CYS A 1 128 ? 1.777 -6.287 -3.017 1.00 60.72 128 CYS A CA 1
ATOM 1029 C C . CYS A 1 128 ? 2.448 -6.217 -1.654 1.00 60.72 128 CYS A C 1
ATOM 1031 O O . CYS A 1 128 ? 3.680 -6.201 -1.573 1.00 60.72 128 CYS A O 1
ATOM 1033 N N . ASP A 1 129 ? 1.641 -6.254 -0.603 1.00 60.06 129 ASP A N 1
ATOM 1034 C CA . ASP A 1 129 ? 2.153 -6.556 0.722 1.00 60.06 129 ASP A CA 1
ATOM 1035 C C . ASP A 1 129 ? 2.194 -8.069 0.875 1.00 60.06 129 ASP A C 1
ATOM 1037 O O . ASP A 1 129 ? 1.216 -8.769 0.603 1.00 60.06 129 ASP A O 1
ATOM 1041 N N . MET A 1 130 ? 3.346 -8.593 1.270 1.00 62.22 130 MET A N 1
ATOM 1042 C CA . MET A 1 130 ? 3.517 -10.028 1.463 1.00 62.22 130 MET A CA 1
ATOM 1043 C C . MET A 1 130 ? 3.959 -10.293 2.887 1.00 62.22 130 MET A C 1
ATOM 1045 O O . MET A 1 130 ? 4.876 -9.633 3.377 1.00 62.22 130 MET A O 1
ATOM 1049 N N . THR A 1 131 ? 3.332 -11.283 3.524 1.00 54.16 131 THR A N 1
ATOM 1050 C CA . THR A 1 131 ? 3.742 -11.791 4.831 1.00 54.16 131 THR A CA 1
ATOM 1051 C C . THR A 1 131 ? 4.216 -13.238 4.745 1.00 54.16 131 THR A C 1
ATOM 1053 O O . THR A 1 131 ? 3.663 -14.050 4.001 1.00 54.16 131 THR A O 1
ATOM 1056 N N . TRP A 1 132 ? 5.249 -13.583 5.515 1.00 44.75 132 TRP A N 1
ATOM 1057 C CA . TRP A 1 132 ? 5.668 -14.969 5.724 1.00 44.75 132 TRP A CA 1
ATOM 1058 C C . TRP A 1 132 ? 5.247 -15.410 7.129 1.00 44.75 132 TRP A C 1
ATOM 1060 O O . TRP A 1 132 ? 5.926 -15.133 8.119 1.00 44.75 132 TRP A O 1
ATOM 1070 N N . GLY A 1 133 ? 4.094 -16.075 7.229 1.00 44.59 133 GLY A N 1
ATOM 1071 C CA . GLY A 1 133 ? 3.466 -16.366 8.523 1.00 44.59 133 GLY A CA 1
ATOM 1072 C C . GLY A 1 133 ? 2.895 -15.109 9.199 1.00 44.59 133 GLY A C 1
ATOM 1073 O O . GLY A 1 133 ? 2.563 -14.136 8.527 1.00 44.59 133 GLY A O 1
ATOM 1074 N N . CYS A 1 134 ? 2.754 -15.130 10.530 1.00 36.53 134 CYS A N 1
ATOM 1075 C CA . CYS A 1 134 ? 2.112 -14.049 11.298 1.00 36.53 134 CYS A CA 1
ATOM 1076 C C . CYS A 1 134 ? 3.057 -12.914 11.740 1.00 36.53 134 CYS A C 1
ATOM 1078 O O . CYS A 1 134 ? 2.601 -11.997 12.417 1.00 36.53 134 CYS A O 1
ATOM 1080 N N . THR A 1 135 ? 4.360 -12.986 11.448 1.00 37.22 135 THR A N 1
ATOM 1081 C CA . THR A 1 135 ? 5.368 -12.145 12.130 1.00 37.22 135 THR A CA 1
ATOM 1082 C C . THR A 1 135 ? 6.242 -11.293 11.214 1.00 37.22 135 THR A C 1
ATOM 1084 O O . THR A 1 135 ? 6.919 -10.401 11.713 1.00 37.22 135 THR A O 1
ATOM 1087 N N . HIS A 1 136 ? 6.214 -11.506 9.896 1.00 50.06 136 HIS A N 1
ATOM 1088 C CA . HIS A 1 136 ? 7.103 -10.804 8.965 1.00 50.06 136 HIS A CA 1
ATOM 1089 C C . HIS A 1 136 ? 6.315 -10.360 7.745 1.00 50.06 136 HIS A C 1
ATOM 1091 O O . HIS A 1 136 ? 5.719 -11.203 7.080 1.00 50.06 136 HIS A O 1
ATOM 1097 N N . GLY A 1 137 ? 6.300 -9.056 7.47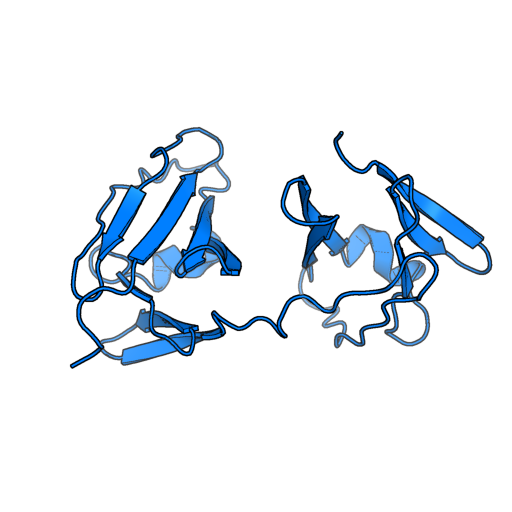3 1.00 53.03 137 GLY A N 1
ATOM 1098 C CA . GLY A 1 137 ? 5.605 -8.445 6.346 1.00 53.03 137 GLY A CA 1
ATOM 1099 C C . GLY A 1 137 ? 6.452 -7.368 5.683 1.00 53.03 137 GLY A C 1
ATOM 1100 O O . GLY A 1 137 ? 7.307 -6.764 6.329 1.00 53.03 137 GLY A O 1
ATOM 1101 N N . GLY A 1 138 ? 6.225 -7.131 4.396 1.00 59.66 138 GLY A N 1
ATOM 1102 C CA . GLY A 1 138 ? 6.868 -6.049 3.663 1.00 59.66 138 GLY A CA 1
ATOM 1103 C C . GLY A 1 138 ? 6.001 -5.559 2.515 1.00 59.66 138 GLY A C 1
ATOM 1104 O O . GLY A 1 138 ? 5.234 -6.331 1.941 1.00 59.66 138 GLY A O 1
ATOM 1105 N N . HIS A 1 139 ? 6.148 -4.275 2.199 1.00 66.00 139 HIS A N 1
ATOM 1106 C CA . HIS A 1 139 ? 5.589 -3.663 1.004 1.00 66.00 139 HIS A CA 1
ATOM 1107 C C . HIS A 1 139 ? 6.567 -3.855 -0.153 1.00 66.00 139 HIS A C 1
ATOM 1109 O O . HIS A 1 139 ? 7.720 -3.418 -0.074 1.00 66.00 139 HIS A O 1
ATOM 1115 N N . PHE A 1 140 ? 6.128 -4.514 -1.223 1.00 69.31 140 PHE A N 1
ATOM 1116 C CA . PHE A 1 140 ? 6.986 -4.823 -2.360 1.00 69.31 140 PHE A CA 1
ATOM 1117 C C . PHE A 1 140 ? 6.427 -4.212 -3.640 1.00 69.31 140 PHE A C 1
ATOM 1119 O O . PHE A 1 140 ? 5.330 -4.551 -4.083 1.00 69.31 140 PHE A O 1
ATOM 1126 N N . ASP A 1 141 ? 7.225 -3.356 -4.284 1.00 74.19 141 ASP A N 1
ATOM 1127 C CA . ASP A 1 141 ? 6.974 -2.874 -5.643 1.00 74.19 141 ASP A CA 1
ATOM 1128 C C . ASP A 1 141 ? 7.129 -4.025 -6.643 1.00 74.19 141 ASP A C 1
ATOM 1130 O O . ASP A 1 141 ? 8.197 -4.258 -7.227 1.00 74.19 141 ASP A O 1
ATOM 1134 N N . MET A 1 142 ? 6.042 -4.756 -6.846 1.00 73.56 142 MET A N 1
ATOM 1135 C CA . MET A 1 142 ? 5.996 -5.948 -7.680 1.00 73.56 142 MET A CA 1
ATOM 1136 C C . MET A 1 142 ? 6.054 -5.680 -9.188 1.00 73.56 142 MET A C 1
ATOM 1138 O O . MET A 1 142 ? 6.316 -6.583 -9.986 1.00 73.56 142 MET A O 1
ATOM 1142 N N . PHE A 1 143 ? 5.766 -4.459 -9.617 1.00 76.56 143 PHE A N 1
ATOM 1143 C CA . PHE A 1 143 ? 5.945 -4.059 -11.004 1.00 76.56 143 PHE A CA 1
ATOM 1144 C C . PHE A 1 143 ? 6.120 -2.556 -11.091 1.00 76.56 143 PHE A C 1
ATOM 1146 O O . PHE A 1 143 ? 5.250 -1.805 -10.662 1.00 76.56 143 PHE A O 1
ATOM 1153 N N . VAL A 1 144 ? 7.189 -2.112 -11.738 1.00 77.38 144 VAL A N 1
ATOM 1154 C CA . VAL A 1 144 ? 7.386 -0.711 -12.107 1.00 77.38 144 VAL A CA 1
ATOM 1155 C C . VAL A 1 144 ? 7.585 -0.651 -13.612 1.00 77.38 144 VAL A C 1
ATOM 1157 O O . VAL A 1 144 ? 8.562 -1.191 -14.123 1.00 77.38 144 VAL A O 1
ATOM 1160 N N . VAL A 1 145 ? 6.710 0.049 -14.345 1.00 75.00 145 VAL A N 1
ATOM 1161 C CA . VAL A 1 145 ? 6.729 0.042 -15.825 1.00 75.00 145 VAL A CA 1
ATOM 1162 C C . VAL A 1 145 ? 8.094 0.412 -16.429 1.00 75.00 145 VAL A C 1
ATOM 1164 O O . VAL A 1 145 ? 8.491 -0.137 -17.449 1.00 75.00 145 VAL A O 1
ATOM 1167 N N . LYS A 1 146 ? 8.853 1.306 -15.784 1.00 75.94 146 LYS A N 1
ATOM 1168 C CA . LYS A 1 146 ? 10.190 1.713 -16.248 1.00 75.94 146 LYS A CA 1
ATOM 1169 C C . LYS A 1 146 ? 11.269 0.648 -16.018 1.00 75.94 146 LYS A C 1
ATOM 1171 O O . LYS A 1 146 ? 12.262 0.651 -16.734 1.00 75.94 146 LYS A O 1
ATOM 1176 N N . ARG A 1 147 ? 11.088 -0.216 -15.016 1.00 79.31 147 ARG A N 1
ATOM 1177 C CA . ARG A 1 147 ? 12.045 -1.250 -14.592 1.00 79.31 147 ARG A CA 1
ATOM 1178 C C . ARG A 1 147 ? 11.718 -2.608 -15.215 1.00 79.31 147 ARG A C 1
ATOM 1180 O O . ARG A 1 147 ? 12.611 -3.287 -15.704 1.00 79.31 147 ARG A O 1
ATOM 1187 N N . ASP A 1 148 ? 10.440 -2.988 -15.213 1.00 78.00 148 ASP A N 1
ATOM 1188 C CA . ASP A 1 148 ? 10.019 -4.381 -15.409 1.00 78.00 148 ASP A CA 1
ATOM 1189 C C . ASP A 1 148 ? 9.260 -4.642 -16.711 1.00 78.00 148 ASP A C 1
ATOM 1191 O O . ASP A 1 148 ? 9.067 -5.802 -17.069 1.00 78.00 148 ASP A O 1
ATOM 1195 N N . ALA A 1 149 ? 8.860 -3.609 -17.466 1.00 77.31 149 ALA A N 1
ATOM 1196 C CA . ALA A 1 149 ? 8.077 -3.803 -18.694 1.00 77.31 149 ALA A CA 1
ATOM 1197 C C . ALA A 1 149 ? 8.782 -4.680 -19.743 1.00 77.31 149 ALA A C 1
ATOM 1199 O O . ALA A 1 149 ? 8.113 -5.334 -20.533 1.00 77.31 149 ALA A O 1
ATOM 1200 N N . GLN A 1 150 ? 10.119 -4.713 -19.741 1.00 80.25 150 GLN A N 1
ATOM 1201 C CA . GLN A 1 150 ? 10.905 -5.571 -20.635 1.00 80.25 150 GLN A CA 1
ATOM 1202 C C . GLN A 1 150 ? 11.119 -6.993 -20.099 1.00 80.25 150 GLN A C 1
ATOM 1204 O O . GLN A 1 150 ? 11.534 -7.868 -20.856 1.00 80.25 150 GLN A O 1
ATOM 1209 N N . ARG A 1 151 ? 10.871 -7.222 -18.806 1.00 82.75 151 ARG A N 1
ATOM 1210 C CA . ARG A 1 151 ? 11.118 -8.504 -18.134 1.00 82.75 151 ARG A CA 1
ATOM 1211 C C . ARG A 1 151 ? 9.847 -9.365 -18.088 1.00 82.75 151 ARG A C 1
ATOM 1213 O O . ARG A 1 151 ? 9.933 -10.589 -18.129 1.00 82.75 151 ARG A O 1
ATOM 1220 N N . CYS A 1 152 ? 8.668 -8.738 -18.069 1.00 78.62 152 CYS A N 1
ATOM 1221 C CA . CYS A 1 152 ? 7.377 -9.428 -18.172 1.00 78.62 152 CYS A CA 1
ATOM 1222 C C . CYS A 1 152 ? 7.089 -9.883 -19.618 1.00 78.62 152 CYS A C 1
ATOM 1224 O O . CYS A 1 152 ? 7.362 -9.151 -20.570 1.00 78.62 152 CYS A O 1
ATOM 1226 N N . ARG A 1 153 ? 6.493 -11.071 -19.806 1.00 75.25 153 ARG A N 1
ATOM 1227 C CA . ARG A 1 153 ? 6.124 -11.608 -21.135 1.00 75.25 153 ARG A CA 1
ATOM 1228 C C . ARG A 1 153 ? 4.607 -11.639 -21.299 1.00 75.25 153 ARG A C 1
ATOM 1230 O O . ARG A 1 153 ? 3.914 -12.142 -20.423 1.00 75.25 153 ARG A O 1
ATOM 1237 N N . ASN A 1 154 ? 4.091 -11.157 -22.433 1.00 73.75 154 ASN A N 1
ATOM 1238 C CA . ASN A 1 154 ? 2.650 -11.138 -22.743 1.00 73.75 154 ASN A CA 1
ATOM 1239 C C . ASN A 1 154 ? 1.789 -10.522 -21.623 1.00 73.75 154 ASN A C 1
ATOM 1241 O O . ASN A 1 154 ? 0.749 -11.072 -21.271 1.00 73.75 154 ASN A O 1
ATOM 1245 N N . GLU A 1 155 ? 2.250 -9.415 -21.031 1.00 70.62 155 GLU A N 1
ATOM 1246 C CA . GLU A 1 155 ? 1.583 -8.744 -19.898 1.00 70.62 155 GLU A CA 1
ATOM 1247 C C . GLU A 1 155 ? 1.466 -9.606 -18.624 1.00 70.62 155 GLU A C 1
ATOM 1249 O O . GLU A 1 155 ? 0.711 -9.287 -17.704 1.00 70.62 155 GLU A O 1
ATOM 1254 N N . VAL A 1 156 ? 2.241 -10.691 -18.545 1.00 75.12 156 VAL A N 1
ATOM 1255 C CA . VAL A 1 156 ? 2.350 -11.554 -17.370 1.00 75.12 156 VAL A CA 1
ATOM 1256 C C . VAL A 1 156 ? 3.717 -11.352 -16.729 1.00 75.12 156 VAL A C 1
ATOM 1258 O O . VAL A 1 156 ? 4.759 -11.539 -17.363 1.00 75.12 156 VAL A O 1
ATOM 1261 N N . CYS A 1 157 ? 3.701 -10.980 -15.454 1.00 79.44 157 CYS A N 1
ATOM 1262 C CA . CYS A 1 157 ? 4.881 -10.936 -14.603 1.00 79.44 157 CYS A CA 1
ATOM 1263 C C . CYS A 1 157 ? 4.792 -12.117 -13.632 1.00 79.44 157 CYS A C 1
ATOM 1265 O O . CYS A 1 157 ? 3.738 -12.340 -13.034 1.00 79.44 157 CYS A O 1
ATOM 1267 N N . VAL A 1 158 ? 5.870 -12.887 -13.502 1.00 83.94 158 VAL A N 1
ATOM 1268 C CA . VAL A 1 158 ? 5.889 -14.097 -12.671 1.00 83.94 158 VAL A CA 1
ATOM 1269 C C . VAL A 1 158 ? 6.858 -13.888 -11.519 1.00 83.94 158 VAL A C 1
ATOM 1271 O O . VAL A 1 158 ? 8.010 -13.503 -11.730 1.00 83.94 158 VAL A O 1
ATOM 1274 N N . TRP A 1 159 ? 6.377 -14.151 -10.309 1.00 82.69 159 TRP A N 1
ATOM 1275 C CA . TRP A 1 159 ? 7.153 -14.068 -9.083 1.00 82.69 159 TRP A CA 1
ATOM 1276 C C . TRP A 1 159 ? 7.142 -15.420 -8.375 1.00 82.69 159 TRP A C 1
ATOM 1278 O O . TRP A 1 159 ? 6.128 -16.121 -8.343 1.00 82.69 159 TRP A O 1
ATOM 1288 N N . GLU A 1 160 ? 8.278 -15.779 -7.793 1.00 82.50 160 GLU A N 1
ATOM 1289 C CA . GLU A 1 160 ? 8.432 -16.988 -6.995 1.00 82.50 160 GLU A CA 1
ATOM 1290 C C . GLU A 1 160 ? 8.849 -16.605 -5.575 1.00 82.50 160 GLU A C 1
ATOM 1292 O O . GLU A 1 160 ? 9.892 -15.984 -5.356 1.00 82.50 160 GLU A O 1
ATOM 1297 N N . ALA A 1 161 ? 8.017 -16.981 -4.607 1.00 75.38 161 ALA A N 1
ATOM 1298 C CA . ALA A 1 161 ? 8.331 -16.857 -3.194 1.00 75.38 161 ALA A CA 1
ATOM 1299 C C . ALA A 1 161 ? 9.073 -18.119 -2.738 1.00 75.38 161 ALA A C 1
ATOM 1301 O O . ALA A 1 161 ? 8.532 -19.230 -2.764 1.00 75.38 161 ALA A O 1
ATOM 1302 N N . ARG A 1 162 ? 10.324 -17.954 -2.310 1.00 79.38 162 ARG A N 1
ATOM 1303 C CA . ARG A 1 162 ? 11.155 -19.032 -1.760 1.00 79.38 162 ARG A CA 1
ATOM 1304 C C . ARG A 1 162 ? 11.348 -18.835 -0.264 1.00 79.38 162 ARG A C 1
ATOM 1306 O O . ARG A 1 162 ? 10.819 -17.899 0.315 1.00 79.38 162 ARG A O 1
ATOM 1313 N N . ARG A 1 163 ? 12.076 -19.741 0.391 1.00 72.62 163 ARG A N 1
ATOM 1314 C CA . ARG A 1 163 ? 12.297 -19.690 1.848 1.00 72.62 163 ARG A CA 1
ATOM 1315 C C . ARG A 1 163 ? 13.166 -18.516 2.306 1.00 72.62 163 ARG A C 1
ATOM 1317 O O . ARG A 1 163 ? 13.103 -18.150 3.469 1.00 72.62 163 ARG A O 1
ATOM 1324 N N . ASP A 1 164 ? 13.978 -17.972 1.414 1.00 77.81 164 ASP A N 1
ATOM 1325 C CA . ASP A 1 164 ? 14.981 -16.937 1.664 1.00 77.81 164 ASP A CA 1
ATOM 1326 C C . ASP A 1 164 ? 14.615 -15.572 1.067 1.00 77.81 164 ASP A C 1
ATOM 1328 O O . ASP A 1 164 ? 15.182 -14.554 1.465 1.00 77.81 164 ASP A O 1
ATOM 1332 N N . GLY A 1 165 ? 13.651 -15.523 0.147 1.00 77.19 165 GLY A N 1
ATOM 1333 C CA . GLY A 1 165 ? 13.141 -14.261 -0.368 1.00 77.19 165 GLY A CA 1
ATOM 1334 C C . GLY A 1 165 ? 12.237 -14.384 -1.587 1.00 77.19 165 GLY A C 1
ATOM 1335 O O . GLY A 1 165 ? 11.746 -15.461 -1.941 1.00 77.19 165 GLY A O 1
ATOM 1336 N N . LEU A 1 166 ? 12.050 -13.241 -2.241 1.00 82.19 166 LEU A N 1
ATOM 1337 C CA . LEU A 1 166 ? 11.290 -13.076 -3.475 1.00 82.19 166 LEU A CA 1
ATOM 1338 C C . LEU A 1 166 ? 12.194 -13.070 -4.696 1.00 82.19 166 LEU A C 1
ATOM 1340 O O . LEU A 1 166 ? 13.186 -12.339 -4.763 1.00 82.19 166 LEU A O 1
ATOM 1344 N N . TYR A 1 167 ? 11.778 -13.828 -5.704 1.00 87.12 167 TYR A N 1
ATOM 1345 C CA . TYR A 1 167 ? 12.449 -13.929 -6.986 1.00 87.12 167 TYR A CA 1
ATOM 1346 C C . TYR A 1 167 ? 11.527 -13.474 -8.111 1.00 87.12 167 TYR A C 1
ATOM 1348 O O . TYR A 1 167 ? 10.358 -13.848 -8.165 1.00 87.12 167 TYR A O 1
ATOM 1356 N N . PHE A 1 168 ? 12.080 -12.708 -9.045 1.00 87.44 168 PHE A N 1
ATOM 1357 C CA . PHE A 1 168 ? 11.393 -12.291 -10.261 1.00 87.44 168 PHE A CA 1
ATOM 1358 C C . PHE A 1 168 ? 11.818 -13.166 -11.436 1.00 87.44 168 PHE A C 1
ATOM 1360 O O . PHE A 1 168 ? 13.020 -13.345 -11.654 1.00 87.44 168 PHE A O 1
ATOM 1367 N N . ALA A 1 169 ? 10.865 -13.669 -12.216 1.00 87.00 169 ALA A N 1
ATOM 1368 C CA . ALA A 1 169 ? 11.166 -14.394 -13.443 1.00 87.00 169 ALA A CA 1
ATOM 1369 C C . ALA A 1 169 ? 11.641 -13.424 -14.533 1.00 87.00 169 ALA A C 1
ATOM 1371 O O . ALA A 1 169 ? 10.861 -12.646 -15.079 1.00 87.00 169 ALA A O 1
ATOM 1372 N N . ASP A 1 170 ? 12.924 -13.486 -14.867 1.00 86.19 170 ASP A N 1
ATOM 1373 C CA . ASP A 1 170 ? 13.532 -12.725 -15.949 1.00 86.19 170 ASP A CA 1
ATOM 1374 C C . ASP A 1 170 ? 14.073 -13.692 -16.998 1.00 86.19 170 ASP A C 1
ATOM 1376 O O . ASP A 1 170 ? 14.976 -14.493 -16.739 1.00 86.19 170 ASP A O 1
ATOM 1380 N N . LYS A 1 171 ? 13.489 -13.644 -18.197 1.00 82.94 171 LYS A N 1
ATOM 1381 C CA . LYS A 1 171 ? 13.723 -14.642 -19.246 1.00 82.94 171 LYS A CA 1
ATOM 1382 C C . LYS A 1 171 ? 13.488 -16.054 -18.693 1.00 82.94 171 LYS A C 1
ATOM 1384 O O . LYS A 1 171 ? 12.349 -16.348 -18.338 1.00 82.94 171 LYS A O 1
ATOM 1389 N N . ASP A 1 172 ? 14.501 -16.915 -18.692 1.00 82.00 172 ASP A N 1
ATOM 1390 C CA . ASP A 1 172 ? 14.415 -18.312 -18.249 1.00 82.00 172 ASP A CA 1
ATOM 1391 C C . ASP A 1 172 ? 15.095 -18.510 -16.879 1.00 82.00 172 ASP A C 1
ATOM 1393 O O . ASP A 1 172 ? 15.522 -19.611 -16.533 1.00 82.00 172 ASP A O 1
ATOM 1397 N N . GLN A 1 173 ? 15.246 -17.429 -16.105 1.00 88.50 173 GLN A N 1
ATOM 1398 C CA . GLN A 1 173 ? 15.892 -17.427 -14.795 1.00 88.50 173 GLN A CA 1
ATOM 1399 C C . GLN A 1 173 ? 15.046 -16.704 -13.746 1.00 88.50 173 GLN A C 1
ATOM 1401 O O . GLN A 1 173 ? 14.248 -15.825 -14.053 1.00 88.50 173 GLN A O 1
ATOM 1406 N N . TYR A 1 174 ? 15.264 -17.058 -12.482 1.00 89.12 174 TYR A N 1
ATOM 1407 C CA . TYR A 1 174 ? 14.664 -16.394 -11.329 1.00 89.12 174 TYR A CA 1
ATOM 1408 C C . TYR A 1 174 ? 15.723 -15.538 -10.637 1.00 89.12 174 TYR A C 1
ATOM 1410 O O . TYR A 1 174 ? 16.706 -16.061 -10.112 1.00 89.12 174 TYR A O 1
ATOM 1418 N N . VAL A 1 175 ? 15.527 -14.221 -10.646 1.00 90.12 175 VAL A N 1
ATOM 1419 C CA . VAL A 1 175 ? 16.471 -13.241 -10.097 1.00 90.12 175 VAL A CA 1
ATOM 1420 C C . VAL A 1 175 ? 16.008 -12.820 -8.709 1.00 90.12 175 VAL A C 1
ATOM 1422 O O . VAL A 1 175 ? 14.922 -12.254 -8.580 1.00 90.12 175 VAL A O 1
ATOM 1425 N N . PHE A 1 176 ? 16.837 -13.047 -7.690 1.00 88.50 176 PHE A N 1
ATOM 1426 C CA . PHE A 1 176 ? 16.575 -12.610 -6.316 1.00 88.50 176 PHE A CA 1
ATOM 1427 C C . PHE A 1 176 ? 16.375 -11.092 -6.265 1.00 88.50 176 PHE A C 1
ATOM 1429 O O . PHE A 1 176 ? 17.211 -10.345 -6.773 1.00 88.50 176 PHE A O 1
ATOM 1436 N N . GLN A 1 177 ? 15.258 -10.643 -5.702 1.00 86.38 177 GLN A N 1
ATOM 1437 C CA . GLN A 1 177 ? 14.930 -9.221 -5.591 1.00 86.38 177 GLN A CA 1
ATOM 1438 C C . GLN A 1 177 ? 14.999 -8.751 -4.146 1.00 86.38 177 GLN A C 1
ATOM 1440 O O . GLN A 1 177 ? 15.606 -7.721 -3.866 1.00 86.38 177 GLN A O 1
ATOM 1445 N N . PHE A 1 178 ? 14.391 -9.513 -3.237 1.00 81.50 178 PHE A N 1
ATOM 1446 C CA . PHE A 1 178 ? 14.230 -9.091 -1.854 1.00 81.50 178 PHE A CA 1
ATOM 1447 C C . PHE A 1 178 ? 14.445 -10.266 -0.906 1.00 81.50 178 PHE A C 1
ATOM 1449 O O . PHE A 1 178 ? 13.811 -11.304 -1.107 1.00 81.50 178 PHE A O 1
ATOM 1456 N N . PRO A 1 179 ? 15.288 -10.120 0.130 1.00 79.81 179 PRO A N 1
ATOM 1457 C CA . PRO A 1 179 ? 15.298 -11.053 1.244 1.00 79.81 179 PRO A CA 1
ATOM 1458 C C . PRO A 1 179 ? 14.023 -10.894 2.068 1.00 79.81 179 PRO A C 1
ATOM 1460 O O . PRO A 1 179 ? 13.487 -9.790 2.191 1.00 79.81 179 PRO A O 1
ATOM 1463 N N . TRP A 1 180 ? 13.582 -11.976 2.704 1.00 64.69 180 TRP A N 1
ATOM 1464 C CA . TRP A 1 180 ? 12.689 -11.821 3.849 1.00 64.69 180 TRP A CA 1
ATOM 1465 C C . TRP A 1 180 ? 13.464 -11.153 4.987 1.00 64.69 180 TRP A C 1
ATOM 1467 O O . TRP A 1 180 ? 14.593 -11.545 5.287 1.00 64.69 180 TRP A O 1
ATOM 1477 N N . LEU A 1 181 ? 12.882 -10.123 5.597 1.00 60.34 181 LEU A N 1
ATOM 1478 C CA . LEU A 1 181 ? 13.448 -9.522 6.800 1.00 60.34 181 LEU A CA 1
ATOM 1479 C C . LEU A 1 181 ? 13.176 -10.473 7.973 1.00 60.34 181 LEU A C 1
ATOM 1481 O O . LEU A 1 181 ? 12.015 -10.716 8.309 1.00 60.34 181 LEU A O 1
ATOM 1485 N N . TYR A 1 182 ? 14.252 -11.046 8.519 1.00 49.34 182 TYR A N 1
ATOM 1486 C CA . TYR A 1 182 ? 14.235 -11.895 9.715 1.00 49.34 182 TYR A CA 1
ATOM 1487 C C . TYR A 1 182 ? 13.892 -11.087 10.966 1.00 49.34 182 TYR A C 1
ATOM 1489 O O . TYR A 1 182 ? 14.412 -9.954 11.089 1.00 49.34 182 TYR A O 1
#

Radius of gyration: 18.2 Å; chains: 1; bounding box: 42×46×42 Å

Organism: NCBI:txid194707

InterPro domains:
  IPR010264 Plant self-incompatibility S1 [PF05938] (7-90)
  IPR010264 Plant self-incompatibility S1 [PF05938] (98-180)
  IPR010264 Plant self-incompatibility S1 [PTHR31232] (6-88)

Sequence (182 aa):
MGPLGVELNVHCRSDHKDLGPQIILSGNLFTWTAPVVVRESNTWWCDMTWASAHGGHFDMFVVKRDAQRCSEERCIWEARRDGLYFAYDDQYVFQSPCEDLGPQIIPSGNLLTWKAPIVAR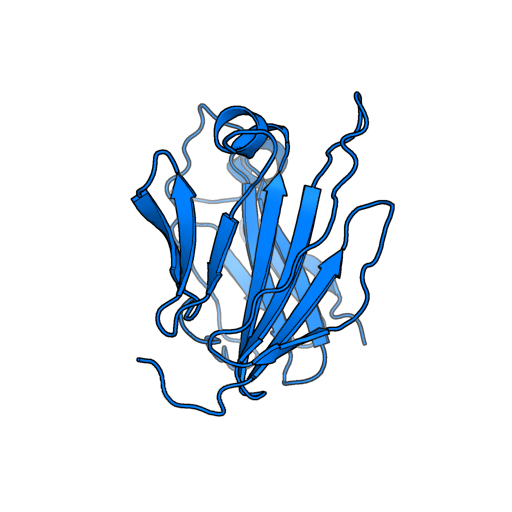KSTTRWCDMTWGCTHGGHFDMFVVKRDAQRCRNEVCVWEARRDGLYFADKDQYVFQFPWLY

pLDDT: mean 71.59, std 14.13, range [34.31, 90.12]

Secondary structure (DSSP, 8-state):
-PPTT-EEEEEEEESS-EEEEEEEETT----------TTS--EEEEEEEETTTEEEEEEEEEHHHHTTTSBTTB--EEE-SSEEEEEETTEEEEEEESSSS------TTPEEEEE----TTS--EEEEEEESTTS-EEEEEEEEHHHHTTTSBTTEEEEEE-SSEEEEEETTEEEEEEE---

=== Feature glossary ===
Annotated list of the representations used here:

Nearest PDB structures. The Foldseek neighbor list gives the closest experimentally determined structures in the PDB, ranked by structural alignment. TM-score near 1 means near-identical fold; near 0.3 means only rough topology match. This is how one finds what a novel AlphaFold prediction most resembles in the solved-structure universe.

Foldseek 3Di. Foldseek's 3Di representation compresses backbone geometry into a per-residue letter drawn from a learned twenty-state alphabet. It captures the tertiary interaction pattern around each residue — which residues are packed against it in space, regardless of where they are in sequence.

Radius of gyration, Cα contacts, bounding box. Radius of gyration (Rg) is the root-mean-square distance of Cα atoms from their centroid — a single number for overall size and compactness. A globular domain of N residues has Rg ≈ 2.2·N^0.38 Å; an extended or disordered chain has a much larger Rg. The Cα contact count is the number of residue pairs whose Cα atoms are within 8 Å and are more than four positions apart in sequence — a standard proxy for tertiary packing density. The bounding box is the smallest axis-aligned box enclosing all Cα atoms.

InterPro / GO / CATH / organism. The annotation block draws on four external resources. InterPro: which protein families and domains the sequence belongs to. GO: standardized terms for what the protein does, what process it participates in, and where in the cell it acts. CATH: which structural fold it has in the CATH hierarchy. Organism: the species of origin.

mmCIF coordinates. The mmCIF block holds the 3D Cartesian coordinates of each backbone atom (N, Cα, C, O) in ångströms. mmCIF is the PDB's canonical archive format — a tagged-loop text representation of the atomic model.

pLDDT. pLDDT is the predicted lDDT-Cα score: AlphaFold's confidence that the local environment of each residue (all inter-atomic distances within 15 Å) is correctly placed. It is a per-residue number between 0 and 100, with higher meaning more reliable.

Backbone torsions (φ/ψ). φ (phi) and ψ (psi) are the two rotatable backbone dihedrals per residue: φ is the C(i-1)–N–Cα–C torsion, ψ is the N–Cα–C–N(i+1) torsion, both in degrees on (−180°, 180°]. α-helical residues cluster near (−60°, −45°); β-strand residues near (−120°, +130°). A Ramachandran plot is simply a scatter of (φ, ψ) for every residue.

B-factor. For experimental (PDB) structures, the B-factor (temperature factor) quantifies the positional spread of each atom in the crystal — a combination of thermal vibration and static disorder — in units of Å². High B-factors mark flexible loops or poorly resolved regions; low B-factors mark the rigid, well-ordered core.

Secondary structure (3-state, P-SEA). SS3 is a coarse helix/strand/coil call (letters a/b/c) made by the P-SEA algorithm from inter-Cα distances and dihedrals. It is less detailed than DSSP but needs only Cα positions.

Predicted aligned error. Predicted aligned error is AlphaFold's pairwise confidence. Unlike pLDDT (per-residue), PAE is per-residue-pair and captures whether two parts of the structure are correctly placed relative to each other. Units are ångströms of expected positional error.

Solvent-accessible surface area. Solvent-accessible surface area (SASA) is the area in Å² traced out by the centre of a 1.4 Å probe sphere (a water molecule) rolled over the protein's van der Waals surface (Shrake–Rupley / Lee–Richards construction). Buried residues have near-zero SASA; fully exposed residues can exceed 200 Å². The total SASA scales roughly with the number of surface residues.

Secondary structure (8-state, DSSP). The SS8 string is DSSP's per-residue secondary-structure call. α-helix (H) means an i→i+4 H-bond ladder; β-strand (E) means the residue participates in a β-sheet; 3₁₀ (G) and π (I) are tighter and wider helices; T/S are turns/bends; '-' is loop.

Rendered structure images. Structure images are PyMOL renders from six orthogonal camera directions. Cartoon representation draws helices as coils and strands as arrows; sticks shows the backbone as bonds; surface shows the solvent-excluded envelope. Rainbow coloring maps sequence position to hue (blue→red, N→C); chain coloring assigns a distinct color per polypeptide.

Sequence. The amino-acid sequence is the protein's primary structure: the linear order of residues from the N-terminus to the C-terminus, written in one-letter code. Everything else here — the 3D coordinates, the secondary structure, the domain annotations — is ultimately a consequence of this string.

Contact-map, Ramachandran, and PAE plots. Three diagnostic plots accompany the record. The Cα contact map visualizes the tertiary structure as a 2D adjacency matrix (8 Å cutoff, sequence-local contacts suppressed). The Ramachandran plot shows the distribution of backbone (φ, ψ) torsions, with points in the α and β basins reflecting secondary structure content. The PAE plot shows AlphaFold's inter-residue confidence as a color matrix.